Protein AF-A0A959I719-F1 (afdb_monomer_lite)

Secondary structure (DSSP, 8-state):
---TT--EEEEEGGGHHHHHHHHGGGGGG-SEEEEESS----SS--EEEEETTEEEEEES-TTS--TTSTT--TTS-EEEETTEEEEPPTTTTTT-SSGGGSSS--GGG-SEEEEEEEETTTTTSSSSTTEEEEEEESS-BS-GGGEEEEEEGGG-S----SEEPPS--B-TT-EEEEES-HHHHHHHHGGGGGG-SEEEE-TT----SSSEEEEEETTEEEEEES-TTS--TTSTT--TTSEEEEETTEEEE-

Radius of gyration: 19.83 Å; chains: 1; bounding box: 49×37×58 Å

Foldseek 3Di:
DDDPQAAEDEDEPVCVVQVCQAAPPLVVRHPYYHYDNPDDDQQFAKDFDDDVPDTPDIFDDNVDGRVPHPRGQHLWDWDAWPNDIAIAPHNQNPPPSYLVSGLFRDLSSVQKDWFKFWQACLPPPVDSFGGKTKMAGQAKDQFQQLKFKFWLPAQPATPFGLGGDHGHIDHTGAMEIETQHLVVVCVVCPPVSVRHPYYHHDVSRPDQQFIKMFMDRNRDTPDIQDHSRHRRVVPPRGQHSWMWGAGSSDIDTD

Structure (mmCIF, N/CA/C/O backbone):
data_AF-A0A959I719-F1
#
_entry.id   AF-A0A959I719-F1
#
loop_
_atom_site.group_PDB
_atom_site.id
_atom_site.type_symbol
_atom_site.label_atom_id
_atom_site.label_alt_id
_atom_site.label_comp_id
_atom_site.label_asym_id
_atom_site.label_entity_id
_atom_site.label_seq_id
_atom_site.pdbx_PDB_ins_code
_atom_site.Cartn_x
_atom_site.Cartn_y
_atom_site.Cartn_z
_atom_site.occupancy
_atom_site.B_iso_or_equiv
_atom_site.auth_seq_id
_atom_site.auth_comp_id
_atom_site.auth_asym_id
_atom_site.auth_atom_id
_atom_site.pdbx_PDB_model_num
ATOM 1 N N . SER A 1 1 ? 9.823 -19.856 -20.418 1.00 76.44 1 SER A N 1
ATOM 2 C CA . SER A 1 1 ? 8.369 -19.620 -20.511 1.00 76.44 1 SER A CA 1
ATOM 3 C C . SER A 1 1 ? 7.926 -19.144 -19.155 1.00 76.44 1 SER A C 1
ATOM 5 O O . SER A 1 1 ? 8.466 -19.662 -18.189 1.00 76.44 1 SER A O 1
ATOM 7 N N . VAL A 1 2 ? 7.008 -18.186 -19.114 1.00 83.12 2 VAL A N 1
ATOM 8 C CA . VAL A 1 2 ? 6.480 -17.606 -17.876 1.00 83.12 2 VAL A CA 1
ATOM 9 C C . VAL A 1 2 ? 5.028 -18.062 -17.729 1.00 83.12 2 VAL A C 1
ATOM 11 O O . VAL A 1 2 ? 4.315 -18.147 -18.739 1.00 83.12 2 VAL A O 1
ATOM 14 N N . SER A 1 3 ? 4.627 -18.441 -16.522 1.00 88.06 3 SER A N 1
ATOM 15 C CA . SER A 1 3 ? 3.263 -18.850 -16.175 1.00 88.06 3 SER A CA 1
ATOM 16 C C . SER A 1 3 ? 2.408 -17.630 -15.823 1.00 88.06 3 SER A C 1
ATOM 18 O O . SER A 1 3 ? 2.920 -16.563 -15.505 1.00 88.06 3 SER A O 1
ATOM 20 N N . THR A 1 4 ? 1.082 -17.763 -15.884 1.00 81.50 4 THR A N 1
ATOM 21 C CA . THR A 1 4 ? 0.192 -16.717 -15.357 1.00 81.50 4 THR A CA 1
ATOM 22 C C . THR A 1 4 ? 0.450 -16.530 -13.862 1.00 81.50 4 THR A C 1
ATOM 24 O O . THR A 1 4 ? 0.457 -17.524 -13.141 1.00 81.50 4 THR A O 1
ATOM 27 N N . GLY A 1 5 ? 0.629 -15.278 -13.435 1.00 78.19 5 GLY A N 1
ATOM 28 C CA . GLY A 1 5 ? 0.888 -14.913 -12.040 1.00 78.19 5 GLY A CA 1
ATOM 29 C C . GLY A 1 5 ? 2.365 -14.898 -11.641 1.00 78.19 5 GLY A C 1
ATOM 30 O O . GLY A 1 5 ? 2.647 -14.526 -10.519 1.00 78.19 5 GLY A O 1
ATOM 31 N N . GLU A 1 6 ? 3.293 -15.287 -12.524 1.00 85.44 6 GLU A N 1
ATOM 32 C CA . GLU A 1 6 ? 4.730 -15.110 -12.271 1.00 85.44 6 GLU A CA 1
ATOM 33 C C . GLU A 1 6 ? 5.169 -13.685 -12.629 1.00 85.44 6 GLU A C 1
ATOM 35 O O . GLU A 1 6 ? 4.765 -13.141 -13.667 1.00 85.44 6 GLU A O 1
ATOM 40 N N . ASP A 1 7 ? 6.059 -13.126 -11.815 1.00 86.00 7 ASP A N 1
ATOM 41 C CA . ASP A 1 7 ? 6.568 -11.774 -11.952 1.00 86.00 7 ASP A CA 1
ATOM 42 C C . ASP A 1 7 ? 7.907 -11.744 -12.694 1.00 86.00 7 ASP A C 1
ATOM 44 O O . ASP A 1 7 ? 8.788 -12.600 -12.556 1.00 86.00 7 ASP A O 1
ATOM 48 N N . ILE A 1 8 ? 8.054 -10.727 -13.543 1.00 85.75 8 ILE A N 1
ATOM 49 C CA . ILE A 1 8 ? 9.247 -10.518 -14.360 1.00 85.75 8 ILE A CA 1
ATOM 50 C C . ILE A 1 8 ? 9.814 -9.144 -14.032 1.00 85.75 8 ILE A C 1
ATOM 52 O O . ILE A 1 8 ? 9.183 -8.126 -14.321 1.00 85.75 8 ILE A O 1
ATOM 56 N N . LEU A 1 9 ? 11.043 -9.111 -13.528 1.00 86.06 9 LEU A N 1
ATOM 57 C CA . LEU A 1 9 ? 11.820 -7.884 -13.417 1.00 86.06 9 LEU A CA 1
ATOM 58 C C . LEU A 1 9 ? 12.777 -7.788 -14.609 1.00 86.06 9 LEU A C 1
ATOM 60 O O . LEU A 1 9 ? 13.698 -8.592 -14.762 1.00 86.06 9 LEU A O 1
ATOM 64 N N . LEU A 1 10 ? 12.550 -6.793 -15.467 1.00 83.06 10 LEU A N 1
ATOM 65 C CA . LEU A 1 10 ? 13.498 -6.387 -16.503 1.00 83.06 10 LEU A CA 1
ATOM 66 C C . LEU A 1 10 ? 14.443 -5.348 -15.906 1.00 83.06 10 LEU A C 1
ATOM 68 O O . LEU A 1 10 ? 14.001 -4.298 -15.446 1.00 83.06 10 LEU A O 1
ATOM 72 N N . LEU A 1 11 ? 15.740 -5.620 -15.957 1.00 81.38 11 LEU A N 1
ATOM 73 C CA . LEU A 1 11 ? 16.756 -4.732 -15.421 1.00 81.38 11 LEU A CA 1
ATOM 74 C C . LEU A 1 11 ? 17.898 -4.514 -16.403 1.00 81.38 11 LEU A C 1
ATOM 76 O O . LEU A 1 11 ? 18.184 -5.321 -17.291 1.00 81.38 11 LEU A O 1
ATOM 80 N N . ARG A 1 12 ? 18.580 -3.393 -16.207 1.00 78.62 12 ARG A N 1
ATOM 81 C CA . ARG A 1 12 ? 19.858 -3.143 -16.851 1.00 78.62 12 ARG A CA 1
ATOM 82 C C . ARG A 1 12 ? 20.929 -4.037 -16.239 1.00 78.62 12 ARG A C 1
ATOM 84 O O . ARG A 1 12 ? 21.080 -4.043 -15.021 1.00 78.62 12 ARG A O 1
ATOM 91 N N . ASP A 1 13 ? 21.697 -4.719 -17.090 1.00 73.75 13 ASP A N 1
ATOM 92 C CA . ASP A 1 13 ? 22.861 -5.556 -16.715 1.00 73.75 13 ASP A CA 1
ATOM 93 C C . ASP A 1 13 ? 23.726 -4.868 -15.644 1.00 73.75 13 ASP A C 1
ATOM 95 O O . ASP A 1 13 ? 23.994 -5.421 -14.576 1.00 73.75 13 ASP A O 1
ATOM 99 N N . VAL A 1 14 ? 24.078 -3.604 -15.895 1.00 71.31 14 VAL A N 1
ATOM 100 C CA . VAL A 1 14 ? 25.045 -2.873 -15.069 1.00 71.31 14 VAL A CA 1
ATOM 101 C C . VAL A 1 14 ? 24.509 -2.535 -13.680 1.00 71.31 14 VAL A C 1
ATOM 103 O O . VAL A 1 14 ? 25.289 -2.236 -12.777 1.00 71.31 14 VAL A O 1
ATOM 106 N N . ASP A 1 15 ? 23.191 -2.607 -13.507 1.00 79.38 15 ASP A N 1
ATOM 107 C CA . ASP A 1 15 ? 22.488 -2.210 -12.294 1.00 79.38 15 ASP A CA 1
ATOM 108 C C . ASP A 1 15 ? 22.025 -3.426 -11.471 1.00 79.38 15 ASP A C 1
ATOM 110 O O . ASP A 1 15 ? 21.554 -3.251 -10.349 1.00 79.38 15 ASP A O 1
ATOM 114 N N . ALA A 1 16 ? 22.228 -4.661 -11.954 1.00 79.50 16 ALA A N 1
ATOM 115 C CA . ALA A 1 16 ? 21.744 -5.887 -11.307 1.00 79.50 16 ALA A CA 1
ATOM 116 C C . ALA A 1 16 ? 22.197 -6.036 -9.849 1.00 79.50 16 ALA A C 1
ATOM 118 O O . ALA A 1 16 ? 21.392 -6.282 -8.950 1.00 79.50 16 ALA A O 1
ATOM 119 N N . ALA A 1 17 ? 23.488 -5.828 -9.585 1.00 84.50 17 ALA A N 1
ATOM 120 C CA . ALA A 1 17 ? 24.028 -5.902 -8.228 1.00 84.50 17 ALA A CA 1
ATOM 121 C C . ALA A 1 17 ? 23.516 -4.764 -7.322 1.00 84.50 17 ALA A C 1
ATOM 123 O O . ALA A 1 17 ? 23.333 -4.962 -6.118 1.00 84.50 17 ALA A O 1
ATOM 124 N N . GLY A 1 18 ? 23.284 -3.580 -7.899 1.00 87.44 18 GLY A N 1
ATOM 125 C CA . GLY A 1 18 ? 22.725 -2.432 -7.188 1.00 87.44 18 GLY A CA 1
ATOM 126 C C . GLY A 1 18 ? 21.271 -2.674 -6.795 1.00 87.44 18 GLY A C 1
ATOM 127 O O . GLY A 1 18 ? 20.923 -2.497 -5.632 1.00 87.44 18 GLY A O 1
ATOM 128 N N . LEU A 1 19 ? 20.456 -3.175 -7.726 1.00 87.31 19 LEU A N 1
ATOM 129 C CA . LEU A 1 19 ? 19.052 -3.509 -7.485 1.00 87.31 19 LEU A CA 1
ATOM 130 C C . LEU A 1 19 ? 18.893 -4.636 -6.466 1.00 87.31 19 LEU A C 1
ATOM 132 O O . LEU A 1 19 ? 18.065 -4.511 -5.573 1.00 87.31 19 LEU A O 1
ATOM 136 N N . ALA A 1 20 ? 19.720 -5.683 -6.528 1.00 90.12 20 ALA A N 1
ATOM 137 C CA . ALA A 1 20 ? 19.709 -6.735 -5.511 1.00 90.12 20 ALA A CA 1
ATOM 138 C C . ALA A 1 20 ? 20.015 -6.192 -4.104 1.00 90.12 20 ALA A C 1
ATOM 140 O O . ALA A 1 20 ? 19.434 -6.639 -3.121 1.00 90.12 20 ALA A O 1
ATOM 141 N N . THR A 1 21 ? 20.907 -5.199 -4.004 1.00 91.69 21 THR A N 1
ATOM 142 C CA . THR A 1 21 ? 21.200 -4.527 -2.728 1.00 91.69 21 THR A CA 1
ATOM 143 C C . THR A 1 21 ? 20.033 -3.647 -2.281 1.00 91.69 21 THR A C 1
ATOM 145 O O . THR A 1 21 ? 19.655 -3.691 -1.116 1.00 91.69 21 THR A O 1
ATOM 148 N N . TYR A 1 22 ? 19.456 -2.873 -3.202 1.00 91.56 22 TYR A N 1
ATOM 149 C CA . TYR A 1 22 ? 18.362 -1.948 -2.921 1.00 91.56 22 TYR A CA 1
ATOM 150 C C . TYR A 1 22 ? 17.084 -2.676 -2.480 1.00 91.56 22 TYR A C 1
ATOM 152 O O . TYR A 1 22 ? 16.502 -2.328 -1.457 1.00 91.56 22 TYR A O 1
ATOM 160 N N . PHE A 1 23 ? 16.675 -3.713 -3.217 1.00 92.38 23 PHE A N 1
ATOM 161 C CA . PHE A 1 23 ? 15.479 -4.506 -2.922 1.00 92.38 23 PHE A CA 1
ATOM 162 C C . PHE A 1 23 ? 15.665 -5.490 -1.758 1.00 92.38 23 PHE A C 1
ATOM 164 O O . PHE A 1 23 ? 14.671 -5.936 -1.183 1.00 92.38 23 PHE A O 1
ATOM 171 N N . GLY A 1 24 ? 16.906 -5.835 -1.398 1.00 93.12 24 GLY A N 1
ATOM 172 C CA . GLY A 1 24 ? 17.190 -6.774 -0.314 1.00 93.12 24 GLY A CA 1
ATOM 173 C C . GLY A 1 24 ? 16.498 -8.123 -0.527 1.00 93.12 24 GLY A C 1
ATOM 174 O O . GLY A 1 24 ? 16.543 -8.683 -1.623 1.00 93.12 24 GLY A O 1
ATOM 175 N N . ASP A 1 25 ? 15.828 -8.629 0.509 1.00 91.56 25 ASP A N 1
ATOM 176 C CA . ASP A 1 25 ? 15.150 -9.932 0.466 1.00 91.56 25 ASP A CA 1
ATOM 177 C C . ASP A 1 25 ? 14.013 -9.978 -0.569 1.00 91.56 25 ASP A C 1
ATOM 179 O O . ASP A 1 25 ? 13.815 -11.013 -1.204 1.00 91.56 25 ASP A O 1
ATOM 183 N N . CYS A 1 26 ? 13.346 -8.846 -0.839 1.00 92.38 26 CYS A N 1
ATOM 184 C CA . CYS A 1 26 ? 12.315 -8.767 -1.880 1.00 92.38 26 CYS A CA 1
ATOM 185 C C . CYS A 1 26 ? 12.863 -9.104 -3.276 1.00 92.38 26 CYS A C 1
ATOM 187 O O . CYS A 1 26 ? 12.128 -9.565 -4.142 1.00 92.38 26 CYS A O 1
ATOM 189 N N . TYR A 1 27 ? 14.164 -8.923 -3.524 1.00 91.75 27 TYR A N 1
ATOM 190 C CA . TYR A 1 27 ? 14.741 -9.234 -4.832 1.00 91.75 27 TYR A CA 1
ATOM 191 C C . TYR A 1 27 ? 14.563 -10.711 -5.223 1.00 91.75 27 TYR A C 1
ATOM 193 O O . TYR A 1 27 ? 14.480 -11.030 -6.407 1.00 91.75 27 TYR A O 1
ATOM 201 N N . ALA A 1 28 ? 14.491 -11.611 -4.235 1.00 91.38 28 ALA A N 1
ATOM 202 C CA . ALA A 1 28 ? 14.277 -13.038 -4.457 1.00 91.38 28 ALA A CA 1
ATOM 203 C C . ALA A 1 28 ? 12.812 -13.403 -4.760 1.00 91.38 28 ALA A C 1
ATOM 205 O O . ALA A 1 28 ? 12.553 -14.540 -5.151 1.00 91.38 28 ALA A O 1
ATOM 206 N N . GLU A 1 29 ? 11.883 -12.459 -4.591 1.00 91.31 29 GLU A N 1
ATOM 207 C CA . GLU A 1 29 ? 10.455 -12.655 -4.847 1.00 91.31 29 GLU A CA 1
ATOM 208 C C . GLU A 1 29 ? 10.099 -12.526 -6.332 1.00 91.31 29 GLU A C 1
ATOM 210 O O . GLU A 1 29 ? 9.046 -12.994 -6.736 1.00 91.31 29 GLU A O 1
ATOM 215 N N . PHE A 1 30 ? 10.956 -11.921 -7.161 1.00 90.25 30 PHE A N 1
ATOM 216 C CA . PHE A 1 30 ? 10.756 -11.921 -8.611 1.00 90.25 30 PHE A CA 1
ATOM 217 C C . PHE A 1 30 ? 11.131 -13.291 -9.193 1.00 90.25 30 PHE A C 1
ATOM 219 O O . PHE A 1 30 ? 12.298 -13.694 -9.141 1.00 90.25 30 PHE A O 1
ATOM 226 N N . GLU A 1 31 ? 10.183 -14.000 -9.810 1.00 90.69 31 GLU A N 1
ATOM 227 C CA . GLU A 1 31 ? 10.440 -15.338 -10.359 1.00 90.69 31 GLU A CA 1
ATOM 228 C C . GLU A 1 31 ? 11.372 -15.314 -11.572 1.00 90.69 31 GLU A C 1
ATOM 230 O O . GLU A 1 31 ? 12.121 -16.272 -11.806 1.00 90.69 31 GLU A O 1
ATOM 235 N N . HIS A 1 32 ? 11.342 -14.229 -12.353 1.00 89.69 32 HIS A N 1
ATOM 236 C CA . HIS A 1 32 ? 12.176 -14.076 -13.542 1.00 89.69 32 HIS A CA 1
ATOM 237 C C . HIS A 1 32 ? 12.932 -12.754 -13.542 1.00 89.69 32 HIS A C 1
ATOM 239 O O . HIS A 1 32 ? 12.348 -11.674 -13.557 1.00 89.69 32 HIS A O 1
ATOM 245 N N . LEU A 1 33 ? 14.256 -12.854 -13.643 1.00 88.31 33 LEU A N 1
ATOM 246 C CA . LEU A 1 33 ? 15.156 -11.724 -13.847 1.00 88.31 33 LEU A CA 1
ATOM 247 C C . LEU A 1 33 ? 15.609 -11.703 -15.309 1.00 88.31 33 LEU A C 1
ATOM 249 O O . LEU A 1 33 ? 16.230 -12.653 -15.795 1.00 88.31 33 LEU A O 1
ATOM 253 N N . ALA A 1 34 ? 15.292 -10.622 -16.016 1.00 87.50 34 ALA A N 1
ATOM 254 C CA . ALA A 1 34 ? 15.731 -10.389 -17.384 1.00 87.50 34 ALA A CA 1
ATOM 255 C C . ALA A 1 34 ? 16.738 -9.237 -17.405 1.00 87.50 34 ALA A C 1
ATOM 257 O O . ALA A 1 34 ? 16.367 -8.075 -17.287 1.00 87.50 34 ALA A O 1
ATOM 258 N N . GLU A 1 35 ? 18.019 -9.554 -17.570 1.00 87.62 35 GLU A N 1
ATOM 259 C CA . GLU A 1 35 ? 19.074 -8.551 -17.728 1.00 87.62 35 GLU A CA 1
ATOM 260 C C . GLU A 1 35 ? 19.233 -8.152 -19.200 1.00 87.62 35 GLU A C 1
ATOM 262 O O . GLU A 1 35 ? 19.243 -9.002 -20.096 1.00 87.62 35 GLU A O 1
ATOM 267 N N . SER A 1 36 ? 19.359 -6.851 -19.456 1.00 84.44 36 SER A N 1
ATOM 268 C CA . SER A 1 36 ? 19.536 -6.300 -20.799 1.00 84.44 36 SER A CA 1
ATOM 269 C C . SER A 1 36 ? 20.470 -5.094 -20.789 1.00 84.44 36 SER A C 1
ATOM 271 O O . SER A 1 36 ? 20.372 -4.223 -19.930 1.00 84.44 36 SER A O 1
ATOM 273 N N . ASP A 1 37 ? 21.353 -5.004 -21.778 1.00 82.44 37 ASP A N 1
ATOM 274 C CA . ASP A 1 37 ? 22.177 -3.820 -22.049 1.00 82.44 37 ASP A CA 1
ATOM 275 C C . ASP A 1 37 ? 21.460 -2.793 -22.948 1.00 82.44 37 ASP A C 1
ATOM 277 O O . ASP A 1 37 ? 21.921 -1.663 -23.104 1.00 82.44 37 ASP A O 1
ATOM 281 N N . GLY A 1 38 ? 20.323 -3.181 -23.536 1.00 82.12 38 GLY A N 1
ATOM 282 C CA . GLY A 1 38 ? 19.517 -2.344 -24.426 1.00 82.12 38 GLY A CA 1
ATOM 283 C C . GLY A 1 38 ? 18.474 -1.483 -23.713 1.00 82.12 38 GLY A C 1
ATOM 284 O O . GLY A 1 38 ? 17.855 -0.635 -24.350 1.00 82.12 38 GLY A O 1
ATOM 285 N N . VAL A 1 39 ? 18.265 -1.697 -22.414 1.00 78.50 39 VAL A N 1
ATOM 286 C CA . VAL A 1 39 ? 17.369 -0.882 -21.587 1.00 78.50 39 VAL A CA 1
ATOM 287 C C . VAL A 1 39 ? 18.123 0.383 -21.181 1.00 78.50 39 VAL A C 1
ATOM 289 O O . VAL A 1 39 ? 19.192 0.298 -20.588 1.00 78.50 39 VAL A O 1
ATOM 292 N N . ASN A 1 40 ? 17.611 1.568 -21.507 1.00 77.81 40 ASN A N 1
ATOM 293 C CA . ASN A 1 40 ? 18.304 2.833 -21.232 1.00 77.81 40 ASN A CA 1
ATOM 294 C C . ASN A 1 40 ? 17.389 3.944 -20.699 1.00 77.81 40 ASN A C 1
ATOM 296 O O . ASN A 1 40 ? 17.737 5.115 -20.835 1.00 77.81 40 ASN A O 1
ATOM 300 N N . PHE A 1 41 ? 16.275 3.570 -20.070 1.00 79.25 41 PHE A N 1
ATOM 301 C CA . PHE A 1 41 ? 15.300 4.508 -19.522 1.00 79.25 41 PHE A CA 1
ATOM 302 C C . PHE A 1 41 ? 15.874 5.326 -18.360 1.00 79.25 41 PHE A C 1
ATOM 304 O O . PHE A 1 41 ? 16.692 4.825 -17.581 1.00 79.25 41 PHE A O 1
ATOM 311 N N . ASN A 1 42 ? 15.443 6.580 -18.252 1.00 84.69 42 ASN A N 1
ATOM 312 C CA . ASN A 1 42 ? 15.939 7.544 -17.263 1.00 84.69 42 ASN A CA 1
ATOM 313 C C . ASN A 1 42 ? 14.870 8.028 -16.254 1.00 84.69 42 ASN A C 1
ATOM 315 O O . ASN A 1 42 ? 15.196 8.861 -15.411 1.00 84.69 42 ASN A O 1
ATOM 319 N N . GLY A 1 43 ? 13.630 7.530 -16.342 1.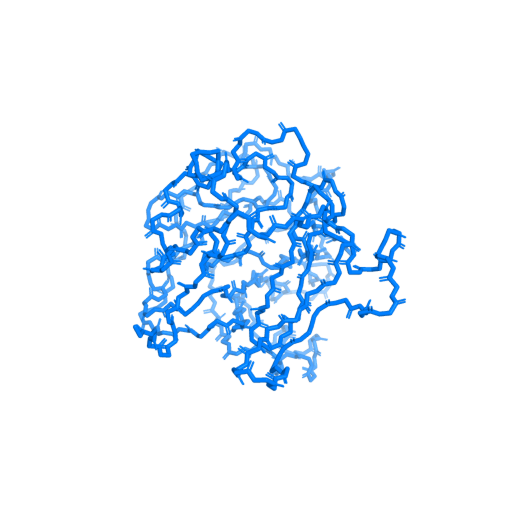00 88.81 43 GLY A N 1
ATOM 320 C CA . GLY A 1 43 ? 12.504 7.976 -15.509 1.00 88.81 43 GLY A CA 1
ATOM 321 C C . GLY A 1 43 ? 11.488 8.893 -16.198 1.00 88.81 43 GLY A C 1
ATOM 322 O O . GLY A 1 43 ? 10.369 9.026 -15.706 1.00 88.81 43 GLY A O 1
ATOM 323 N N . ASP A 1 44 ? 11.836 9.476 -17.348 1.00 91.06 44 ASP A N 1
ATOM 324 C CA . ASP A 1 44 ? 10.956 10.323 -18.165 1.00 91.06 44 ASP A CA 1
ATOM 325 C C . ASP A 1 44 ? 10.605 9.708 -19.532 1.00 91.06 44 ASP A C 1
ATOM 327 O O . ASP A 1 44 ? 9.891 10.314 -20.335 1.00 91.06 44 ASP A O 1
ATOM 331 N N . ASP A 1 45 ? 11.062 8.480 -19.780 1.00 90.75 45 ASP A N 1
ATOM 332 C CA . ASP A 1 45 ? 10.799 7.732 -21.003 1.00 90.75 45 ASP A CA 1
ATOM 333 C C . ASP A 1 45 ? 9.525 6.866 -20.878 1.00 90.75 45 ASP A C 1
ATOM 335 O O . ASP A 1 45 ? 9.363 6.152 -19.877 1.00 90.75 45 ASP A O 1
ATOM 339 N N . PRO A 1 46 ? 8.639 6.862 -21.893 1.00 91.44 46 PRO A N 1
ATOM 340 C CA . PRO A 1 46 ? 7.508 5.942 -21.959 1.00 91.44 46 PRO A CA 1
ATOM 341 C C . PRO A 1 46 ? 7.990 4.520 -22.281 1.00 91.44 46 PRO A C 1
ATOM 343 O O . PRO A 1 46 ? 9.071 4.328 -22.847 1.00 91.44 46 PRO A O 1
ATOM 346 N N . PHE A 1 47 ? 7.167 3.509 -21.991 1.00 87.75 47 PHE A N 1
ATOM 347 C CA . PHE A 1 47 ? 7.462 2.129 -22.383 1.00 87.75 47 PHE A CA 1
ATOM 348 C C . PHE A 1 47 ? 6.319 1.466 -23.134 1.00 87.75 47 PHE A C 1
ATOM 350 O O . PHE A 1 47 ? 5.143 1.769 -22.940 1.00 87.75 47 PHE A O 1
ATOM 357 N N . GLU A 1 48 ? 6.692 0.479 -23.942 1.00 91.25 48 GLU A N 1
ATOM 358 C CA . GLU A 1 48 ? 5.774 -0.420 -24.621 1.00 91.25 48 GLU A CA 1
ATOM 359 C C . GLU A 1 48 ? 6.232 -1.869 -24.447 1.00 91.25 48 GLU A C 1
ATOM 361 O O . GLU A 1 48 ? 7.391 -2.208 -24.699 1.00 91.25 48 GLU A O 1
ATOM 366 N N . LEU A 1 49 ? 5.307 -2.745 -24.054 1.00 89.38 49 LEU A N 1
ATOM 367 C CA . LEU A 1 49 ? 5.529 -4.187 -24.058 1.00 89.38 49 LEU A CA 1
ATOM 368 C C . LEU A 1 49 ? 5.000 -4.774 -25.363 1.00 89.38 49 LEU A C 1
ATOM 370 O O . LEU A 1 49 ? 3.865 -4.507 -25.762 1.00 89.38 49 LEU A O 1
ATOM 374 N N . TYR A 1 50 ? 5.797 -5.630 -25.997 1.00 92.06 50 TYR A N 1
ATOM 375 C CA . TYR A 1 50 ? 5.465 -6.238 -27.280 1.00 92.06 50 TYR A CA 1
ATOM 376 C C . TYR A 1 50 ? 5.273 -7.753 -27.170 1.00 92.06 50 TYR A C 1
ATOM 378 O O . TYR A 1 50 ? 6.083 -8.459 -26.571 1.00 92.06 50 TYR A O 1
ATOM 386 N N . ASN A 1 51 ? 4.254 -8.278 -27.854 1.00 92.31 51 ASN A N 1
ATOM 387 C CA . ASN A 1 51 ? 4.157 -9.691 -28.216 1.00 92.31 51 ASN A CA 1
ATOM 388 C C . ASN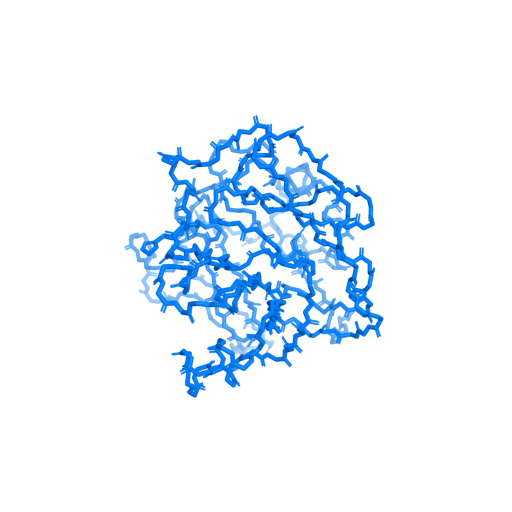 A 1 51 ? 4.474 -9.849 -29.710 1.00 92.31 51 ASN A C 1
ATOM 390 O O . ASN A 1 51 ? 3.628 -9.625 -30.584 1.00 92.31 51 ASN A O 1
ATOM 394 N N . GLY A 1 52 ? 5.730 -10.182 -30.014 1.00 93.94 52 GLY A N 1
ATOM 395 C CA . GLY A 1 52 ? 6.247 -10.145 -31.380 1.00 93.94 52 GLY A CA 1
ATOM 396 C C . GLY A 1 52 ? 6.287 -8.708 -31.901 1.00 93.94 52 GLY A C 1
ATOM 397 O O . GLY A 1 52 ? 7.090 -7.914 -31.432 1.00 93.94 52 GLY A O 1
ATOM 398 N N . ASN A 1 53 ? 5.407 -8.376 -32.851 1.00 95.19 53 ASN A N 1
ATOM 399 C CA . ASN A 1 53 ? 5.321 -7.036 -33.453 1.00 95.19 53 ASN A CA 1
ATOM 400 C C . ASN A 1 53 ? 4.069 -6.255 -33.015 1.00 95.19 53 ASN A C 1
ATOM 402 O O . ASN A 1 53 ? 3.711 -5.267 -33.652 1.00 95.19 53 ASN A O 1
ATOM 406 N N . ILE A 1 54 ? 3.347 -6.743 -32.005 1.00 96.69 54 ILE A N 1
ATOM 407 C CA . ILE A 1 54 ? 2.108 -6.135 -31.513 1.00 96.69 54 ILE A CA 1
ATOM 408 C C . ILE A 1 54 ? 2.387 -5.531 -30.141 1.00 96.69 54 ILE A C 1
ATOM 410 O O . ILE A 1 54 ? 2.824 -6.259 -29.252 1.00 96.69 54 ILE A O 1
ATOM 414 N N . VAL A 1 55 ? 2.099 -4.240 -29.973 1.00 95.88 55 VAL A N 1
ATOM 415 C CA . VAL A 1 55 ? 2.076 -3.581 -28.659 1.00 95.88 55 VAL A CA 1
ATOM 416 C C . VAL A 1 55 ? 0.909 -4.149 -27.855 1.00 95.88 55 VAL A C 1
ATOM 418 O O . VAL A 1 55 ? -0.225 -4.178 -28.338 1.00 95.88 55 VAL A O 1
ATOM 421 N N . ILE A 1 56 ? 1.196 -4.637 -26.652 1.00 94.19 56 ILE A N 1
ATOM 422 C CA . ILE A 1 56 ? 0.212 -5.216 -25.728 1.00 94.19 56 ILE A CA 1
ATOM 423 C C . ILE A 1 56 ? 0.070 -4.419 -24.429 1.00 94.19 56 ILE A C 1
ATOM 425 O O . ILE A 1 56 ? -0.914 -4.608 -23.724 1.00 94.19 56 ILE A O 1
ATOM 429 N N . GLU A 1 57 ? 1.014 -3.528 -24.132 1.00 92.69 57 GLU A N 1
ATOM 430 C CA . GLU A 1 57 ? 0.965 -2.613 -22.993 1.00 92.69 57 GLU A CA 1
ATOM 431 C C . GLU A 1 57 ? 1.713 -1.332 -23.340 1.00 92.69 57 GLU A C 1
ATOM 433 O O . GLU A 1 57 ? 2.729 -1.396 -24.034 1.00 92.69 57 GLU A O 1
ATOM 438 N N . THR A 1 58 ? 1.247 -0.208 -22.801 1.00 93.25 58 THR A N 1
ATOM 439 C CA . THR A 1 58 ? 1.933 1.081 -22.888 1.00 93.25 58 THR A CA 1
ATOM 440 C C . THR A 1 58 ? 1.812 1.804 -21.554 1.00 93.25 58 THR A C 1
ATOM 442 O O . THR A 1 58 ? 0.754 1.782 -20.923 1.00 93.25 58 THR A O 1
ATOM 445 N N . TYR A 1 59 ? 2.870 2.497 -21.161 1.00 92.56 59 TYR A N 1
ATOM 446 C CA . TYR A 1 59 ? 2.843 3.467 -20.074 1.00 92.56 59 TYR A CA 1
ATOM 447 C C . TYR A 1 59 ? 3.543 4.739 -20.497 1.00 92.56 59 TYR A C 1
ATOM 449 O O . TYR A 1 59 ? 4.563 4.708 -21.190 1.00 92.56 59 TYR A O 1
ATOM 457 N N . GLY A 1 60 ? 2.969 5.852 -20.061 1.00 92.44 60 GLY A N 1
ATOM 458 C CA . GLY A 1 60 ? 3.281 7.156 -20.611 1.00 92.44 60 GLY A CA 1
ATOM 459 C C . GLY A 1 60 ? 2.736 7.328 -22.027 1.00 92.44 60 GLY A C 1
ATOM 460 O O . GLY A 1 60 ? 1.904 6.555 -22.510 1.00 92.44 60 GLY A O 1
ATOM 461 N N . ASP A 1 61 ? 3.199 8.387 -22.678 1.00 92.88 61 ASP A N 1
ATOM 462 C CA . ASP A 1 61 ? 2.838 8.733 -24.049 1.00 92.88 61 ASP A CA 1
ATOM 463 C C . ASP A 1 61 ? 4.091 8.646 -24.925 1.00 92.88 61 ASP A C 1
ATOM 465 O O . ASP A 1 61 ? 5.046 9.391 -24.730 1.00 92.88 61 ASP A O 1
ATOM 469 N N . VAL A 1 62 ? 4.075 7.727 -25.893 1.00 92.06 62 VAL A N 1
ATOM 470 C CA . VAL A 1 62 ? 5.218 7.397 -26.763 1.00 92.06 62 VAL A CA 1
ATOM 471 C C . VAL A 1 62 ? 5.670 8.546 -27.666 1.00 92.06 62 VAL A C 1
ATOM 473 O O . VAL A 1 62 ? 6.762 8.493 -28.229 1.00 92.06 62 VAL A O 1
ATOM 476 N N . GLU A 1 63 ? 4.854 9.592 -27.803 1.00 92.25 63 GLU A N 1
ATOM 477 C CA . GLU A 1 63 ? 5.138 10.737 -28.669 1.00 92.25 63 GLU A CA 1
ATOM 478 C C . GLU A 1 63 ? 5.767 11.928 -27.920 1.00 92.25 63 GLU A C 1
ATOM 480 O O . GLU A 1 63 ? 6.124 12.932 -28.550 1.00 92.25 63 GLU A O 1
ATOM 485 N N . VAL A 1 64 ? 5.906 11.859 -26.588 1.00 90.44 64 VAL A N 1
ATOM 486 C CA . VAL A 1 64 ? 6.437 12.959 -25.765 1.00 90.44 64 VAL A CA 1
ATOM 487 C C . VAL A 1 64 ? 7.385 12.466 -24.668 1.00 90.44 64 VAL A C 1
ATOM 489 O O . VAL A 1 64 ? 7.266 11.357 -24.165 1.00 90.44 64 VAL A O 1
ATOM 492 N N . SER A 1 65 ? 8.328 13.322 -24.268 1.00 87.62 65 SER A N 1
ATOM 493 C CA . SER A 1 65 ? 9.110 13.104 -23.043 1.00 87.62 65 SER A CA 1
ATOM 494 C C . SER A 1 65 ? 8.252 13.439 -21.821 1.00 87.62 65 SER A C 1
ATOM 496 O O . SER A 1 65 ? 7.494 14.415 -21.837 1.00 87.62 65 SER A O 1
ATOM 498 N N . GLY A 1 66 ? 8.373 12.611 -20.787 1.00 89.19 66 GLY A N 1
ATOM 499 C CA . GLY A 1 66 ? 7.549 12.615 -19.584 1.00 89.19 66 GLY A CA 1
ATOM 500 C C . GLY A 1 66 ? 7.913 13.647 -18.540 1.00 89.19 66 GLY A C 1
ATOM 501 O O . GLY A 1 66 ? 7.157 13.796 -17.590 1.00 89.19 66 GLY A O 1
ATOM 502 N N . GLY A 1 67 ? 9.022 14.373 -18.694 1.00 93.31 67 GLY A N 1
ATOM 503 C CA . GLY A 1 67 ? 9.496 15.304 -17.673 1.00 93.31 67 GLY A CA 1
ATOM 504 C C . GLY A 1 67 ? 8.427 16.333 -17.280 1.00 93.31 67 GLY A C 1
ATOM 505 O O . GLY A 1 67 ? 7.966 17.126 -18.107 1.00 93.31 67 GLY A O 1
ATOM 506 N N . GLY A 1 68 ? 8.036 16.329 -16.007 1.00 90.75 68 GLY A N 1
ATOM 507 C CA . GLY A 1 68 ? 6.979 17.157 -15.429 1.00 90.75 68 GLY A CA 1
ATOM 508 C C . GLY A 1 68 ? 5.546 16.700 -15.728 1.00 90.75 68 GLY A C 1
ATOM 509 O O . GLY A 1 68 ? 4.604 17.422 -15.388 1.00 90.75 68 GLY A O 1
ATOM 510 N N . LEU A 1 69 ? 5.360 15.548 -16.374 1.00 92.81 69 LEU A N 1
ATOM 511 C CA . LEU A 1 69 ? 4.058 14.916 -16.576 1.00 92.81 69 LEU A CA 1
ATOM 512 C C . LEU A 1 69 ? 3.745 13.954 -15.430 1.00 92.81 69 LEU A C 1
ATOM 514 O O . LEU A 1 69 ? 4.613 13.508 -14.692 1.00 92.81 69 LEU A O 1
ATOM 518 N N . GLU A 1 70 ? 2.465 13.626 -15.288 1.00 88.44 70 GLU A N 1
ATOM 519 C CA . GLU A 1 70 ? 1.966 12.786 -14.196 1.00 88.44 70 GLU A CA 1
ATOM 520 C C . GLU A 1 70 ? 2.564 11.371 -14.181 1.00 88.44 70 GLU A C 1
ATOM 522 O O . GLU A 1 70 ? 2.670 10.770 -13.121 1.00 88.44 70 GLU A O 1
ATOM 527 N N . TRP A 1 71 ? 2.978 10.857 -15.339 1.00 89.69 71 TRP A N 1
ATOM 528 C CA . TRP A 1 71 ? 3.571 9.529 -15.477 1.00 89.69 71 TRP A CA 1
ATOM 529 C C . TRP A 1 71 ? 5.102 9.523 -15.334 1.00 89.69 71 TRP A C 1
ATOM 531 O O . TRP A 1 71 ? 5.726 8.497 -15.579 1.00 89.69 71 TRP A O 1
ATOM 541 N N . GLU A 1 72 ? 5.730 10.644 -14.967 1.00 93.12 72 GLU A N 1
ATOM 542 C CA . GLU A 1 72 ? 7.164 10.671 -14.670 1.00 93.12 72 GLU A CA 1
ATOM 543 C C . GLU A 1 72 ? 7.482 9.821 -13.429 1.00 93.12 72 GLU A C 1
ATOM 545 O O . GLU A 1 72 ? 6.859 9.977 -12.379 1.00 93.12 72 GLU A O 1
ATOM 550 N N . TYR A 1 73 ? 8.495 8.959 -13.535 1.00 91.69 73 TYR A N 1
ATOM 551 C CA . TYR A 1 73 ? 8.959 8.064 -12.468 1.00 91.69 73 TYR A CA 1
ATOM 552 C C . TYR A 1 73 ? 10.458 8.233 -12.168 1.00 91.69 73 TYR A C 1
ATOM 554 O O . TYR A 1 73 ? 11.094 7.346 -11.595 1.00 91.69 73 TYR A O 1
ATOM 562 N N . THR A 1 74 ? 11.044 9.376 -12.535 1.00 93.19 74 THR A N 1
ATOM 563 C CA . THR A 1 74 ? 12.421 9.747 -12.179 1.00 93.19 74 THR A CA 1
ATOM 564 C C . THR A 1 74 ? 12.630 9.656 -10.668 1.00 93.19 74 THR A C 1
ATOM 566 O O . THR A 1 74 ? 11.845 10.200 -9.891 1.00 93.19 74 THR A O 1
ATOM 569 N N . GLY A 1 75 ? 13.669 8.925 -10.246 1.00 90.94 75 GLY A N 1
ATOM 570 C CA . GLY A 1 75 ? 13.969 8.713 -8.823 1.00 90.94 75 GLY A CA 1
ATOM 571 C C . GLY A 1 75 ? 12.845 8.007 -8.052 1.00 90.94 75 GLY A C 1
ATOM 572 O O . GLY A 1 75 ? 12.680 8.244 -6.857 1.00 90.94 75 GLY A O 1
ATOM 573 N N . SER A 1 76 ? 12.035 7.202 -8.747 1.00 92.12 76 SER A N 1
ATOM 574 C CA . SER A 1 76 ? 10.789 6.618 -8.252 1.00 92.12 76 SER A CA 1
ATOM 575 C C . SER A 1 76 ? 10.452 5.316 -9.000 1.00 92.12 76 SER A C 1
ATOM 577 O O . SER A 1 76 ? 11.337 4.648 -9.537 1.00 92.12 76 SER A O 1
ATOM 579 N N . TRP A 1 77 ? 9.174 4.936 -9.032 1.00 91.38 77 TRP A N 1
ATOM 580 C CA . TRP A 1 77 ? 8.673 3.740 -9.701 1.00 91.38 77 TRP A CA 1
ATOM 581 C C . TRP A 1 77 ? 7.321 3.964 -10.380 1.00 91.38 77 TRP A C 1
ATOM 583 O O . TRP A 1 77 ? 6.525 4.810 -9.972 1.00 91.38 77 TRP A O 1
ATOM 593 N N . ALA A 1 78 ? 7.049 3.122 -11.376 1.00 90.75 78 ALA A N 1
ATOM 594 C CA . ALA A 1 78 ? 5.731 2.877 -11.943 1.00 90.75 78 ALA A CA 1
ATOM 595 C C . ALA A 1 78 ? 5.386 1.392 -11.763 1.00 90.75 78 ALA A C 1
ATOM 597 O O . ALA A 1 78 ? 6.239 0.521 -11.946 1.00 90.75 78 ALA A O 1
ATOM 598 N N . TYR A 1 79 ? 4.147 1.089 -11.387 1.00 89.44 79 TYR A N 1
ATOM 599 C CA . TYR A 1 79 ? 3.696 -0.266 -11.083 1.00 89.44 79 TYR A CA 1
ATOM 600 C C . TYR A 1 79 ? 2.261 -0.478 -11.562 1.00 89.44 79 TYR A C 1
ATOM 602 O O . TYR A 1 79 ? 1.416 0.392 -11.371 1.00 89.44 79 TYR A O 1
ATOM 610 N N . LYS A 1 80 ? 1.970 -1.622 -12.190 1.00 89.25 80 LYS A N 1
ATOM 611 C CA . LYS A 1 80 ? 0.613 -1.950 -12.640 1.00 89.25 80 LYS A CA 1
ATOM 612 C C . LYS A 1 80 ? -0.028 -2.939 -11.685 1.00 89.25 80 LYS A C 1
ATOM 614 O O . LYS A 1 80 ? 0.330 -4.112 -11.691 1.00 89.25 80 LYS A O 1
ATOM 619 N N . LEU A 1 81 ? -1.023 -2.476 -10.939 1.00 89.81 81 LEU A N 1
ATOM 620 C CA . LEU A 1 81 ? -1.807 -3.295 -10.023 1.00 89.81 81 LEU A CA 1
ATOM 621 C C . LEU A 1 81 ? -3.213 -3.493 -10.585 1.00 89.81 81 LEU A C 1
ATOM 623 O O . LEU A 1 81 ? -3.875 -2.527 -10.956 1.00 89.81 81 LEU A O 1
ATOM 627 N N . ALA A 1 82 ? -3.666 -4.745 -10.690 1.00 87.25 82 ALA A N 1
ATOM 628 C CA . ALA A 1 82 ? -5.017 -5.090 -11.152 1.00 87.25 82 ALA A CA 1
ATOM 629 C C . ALA A 1 82 ? -5.454 -4.375 -12.456 1.00 87.25 82 ALA A C 1
ATOM 631 O O . ALA A 1 82 ? -6.618 -4.029 -12.655 1.00 87.25 82 ALA A O 1
ATOM 632 N N . GLY A 1 83 ? -4.511 -4.142 -13.375 1.00 87.62 83 GLY A N 1
ATOM 633 C CA . GLY A 1 83 ? -4.787 -3.479 -14.651 1.00 87.62 83 GLY A CA 1
ATOM 634 C C . GLY A 1 83 ? -4.670 -1.948 -14.641 1.00 87.62 83 GLY A C 1
ATOM 635 O O . GLY A 1 83 ? -4.796 -1.340 -15.706 1.00 87.62 83 GLY A O 1
ATOM 636 N N . VAL A 1 84 ? -4.386 -1.330 -13.495 1.00 89.25 84 VAL A N 1
ATOM 637 C CA . VAL A 1 84 ? -4.267 0.124 -13.316 1.00 89.25 84 VAL A CA 1
ATOM 638 C C . VAL A 1 84 ? -2.819 0.496 -13.009 1.00 89.25 84 VAL A C 1
ATOM 640 O O . VAL A 1 84 ? -2.162 -0.159 -12.207 1.00 89.25 84 VAL A O 1
ATOM 643 N N . TRP A 1 85 ? -2.310 1.534 -13.673 1.00 91.19 85 TRP A N 1
ATOM 644 C CA . TRP A 1 85 ? -0.979 2.069 -13.396 1.00 91.19 85 TRP A CA 1
ATOM 645 C C . TRP A 1 85 ? -1.003 2.976 -12.169 1.00 91.19 85 TRP A C 1
ATOM 647 O O . TRP A 1 85 ? -1.808 3.901 -12.080 1.00 91.19 85 TRP A O 1
ATOM 657 N N . GLU A 1 86 ? -0.070 2.723 -11.267 1.00 90.81 86 GLU A N 1
ATOM 658 C CA . GLU A 1 86 ? 0.262 3.530 -10.105 1.00 90.81 86 GLU A CA 1
ATOM 659 C C . GLU A 1 86 ? 1.716 3.979 -10.215 1.00 90.81 86 GLU A C 1
ATOM 661 O O . GLU A 1 86 ? 2.533 3.352 -10.893 1.00 90.81 86 GLU A O 1
ATOM 666 N N . TYR A 1 87 ? 2.042 5.078 -9.552 1.00 90.62 87 TYR A N 1
ATOM 667 C CA . TYR A 1 87 ? 3.372 5.664 -9.590 1.00 90.62 87 TYR A CA 1
ATOM 668 C C . TYR A 1 87 ? 3.696 6.300 -8.246 1.00 90.62 87 TYR A C 1
ATOM 670 O O . TYR A 1 87 ? 2.822 6.838 -7.554 1.00 90.62 87 TYR A O 1
ATOM 678 N N . GLY A 1 88 ? 4.970 6.219 -7.878 1.00 90.25 88 GLY A N 1
ATOM 679 C CA . GLY A 1 88 ? 5.511 7.016 -6.794 1.00 90.25 88 GLY A CA 1
ATOM 680 C C . GLY A 1 88 ? 5.654 8.473 -7.232 1.00 90.25 88 GLY A C 1
ATOM 681 O O . GLY A 1 88 ? 5.630 8.807 -8.417 1.00 90.25 88 GLY A O 1
ATOM 682 N N . LYS A 1 89 ? 5.818 9.378 -6.268 1.00 90.00 89 LYS A N 1
ATOM 683 C CA . LYS A 1 89 ? 6.174 10.766 -6.593 1.00 90.00 89 LYS A CA 1
ATOM 684 C C . LYS A 1 89 ? 7.584 10.819 -7.180 1.00 90.00 89 LYS A C 1
ATOM 686 O O . LYS A 1 89 ? 8.425 10.007 -6.815 1.00 90.00 89 LYS A O 1
ATOM 691 N N . VAL A 1 90 ? 7.860 11.796 -8.037 1.00 92.88 90 VAL A N 1
ATOM 692 C CA . VAL A 1 90 ? 9.230 12.058 -8.505 1.00 92.88 90 VAL A CA 1
ATOM 693 C C . VAL A 1 90 ? 10.168 12.210 -7.304 1.00 92.88 90 VAL A C 1
ATOM 695 O O . VAL A 1 90 ? 9.810 12.858 -6.316 1.00 92.88 90 VAL A O 1
ATOM 698 N N . ASP A 1 91 ? 11.336 11.578 -7.398 1.00 93.38 91 ASP A N 1
ATOM 699 C CA . ASP A 1 91 ? 12.412 11.581 -6.404 1.00 93.38 91 ASP A CA 1
ATOM 700 C C . ASP A 1 91 ? 12.064 10.986 -5.026 1.00 93.38 91 ASP A C 1
ATOM 702 O O . ASP A 1 91 ? 12.844 11.126 -4.091 1.00 93.38 91 ASP A O 1
ATOM 706 N N . CYS A 1 92 ? 10.943 10.281 -4.846 1.00 91.50 92 CYS A N 1
ATOM 707 C CA . CYS A 1 92 ? 10.601 9.722 -3.527 1.00 91.50 92 CYS A CA 1
ATOM 708 C C . CYS A 1 92 ? 11.519 8.575 -3.059 1.00 91.50 92 CYS A C 1
ATOM 710 O O . CYS A 1 92 ? 11.497 8.210 -1.885 1.00 91.50 92 CYS A O 1
ATOM 712 N N . ALA A 1 93 ? 12.328 8.004 -3.952 1.00 92.31 93 ALA A N 1
ATOM 713 C CA . ALA A 1 93 ? 13.382 7.053 -3.610 1.00 92.31 93 ALA A CA 1
ATOM 714 C C . ALA A 1 93 ? 14.787 7.674 -3.714 1.00 92.31 93 ALA A C 1
ATOM 716 O O . ALA A 1 93 ? 15.783 6.954 -3.614 1.00 92.31 93 ALA A O 1
ATOM 717 N N . ILE A 1 94 ? 14.893 8.992 -3.937 1.00 90.62 94 ILE A N 1
ATOM 718 C CA . ILE A 1 94 ? 16.192 9.660 -4.007 1.00 90.62 94 ILE A CA 1
ATOM 719 C C . ILE A 1 94 ? 16.911 9.528 -2.662 1.00 90.62 94 ILE A C 1
ATOM 721 O O . ILE A 1 94 ? 16.295 9.588 -1.603 1.00 90.62 94 ILE A O 1
ATOM 725 N N . ASP A 1 95 ? 18.223 9.311 -2.711 1.00 89.44 95 ASP A N 1
ATOM 726 C CA . ASP A 1 95 ? 19.098 9.126 -1.546 1.00 89.44 95 ASP A CA 1
ATOM 727 C C . ASP A 1 95 ? 18.821 7.887 -0.665 1.00 89.44 95 ASP A C 1
ATOM 729 O O . ASP A 1 95 ? 19.620 7.604 0.231 1.00 89.44 95 ASP A O 1
ATOM 733 N N . ALA A 1 96 ? 17.772 7.102 -0.938 1.00 92.50 96 ALA A N 1
ATOM 734 C CA . ALA A 1 96 ? 17.516 5.840 -0.252 1.00 92.50 96 ALA A CA 1
ATOM 735 C C . ALA A 1 96 ? 18.538 4.776 -0.687 1.00 92.50 96 ALA A C 1
ATOM 737 O O . ALA A 1 96 ? 18.671 4.465 -1.874 1.00 92.50 96 ALA A O 1
ATOM 738 N N . ALA A 1 97 ? 19.270 4.195 0.269 1.00 92.00 97 ALA A N 1
ATOM 739 C CA . ALA A 1 97 ? 20.215 3.117 -0.026 1.00 92.00 97 ALA A CA 1
ATOM 740 C C . ALA A 1 97 ? 19.514 1.753 -0.108 1.00 92.00 97 ALA A C 1
ATOM 742 O O . ALA A 1 97 ? 20.013 0.838 -0.768 1.00 92.00 97 ALA A O 1
ATOM 743 N N . THR A 1 98 ? 18.363 1.629 0.553 1.00 93.12 98 THR A N 1
ATOM 744 C CA . THR A 1 98 ? 17.510 0.437 0.559 1.00 93.12 98 THR A CA 1
ATOM 745 C C . THR A 1 98 ? 16.058 0.811 0.299 1.00 93.12 98 THR A C 1
ATOM 747 O O . THR A 1 98 ? 15.652 1.958 0.490 1.00 93.12 98 THR A O 1
ATOM 750 N N . LEU A 1 99 ? 15.254 -0.169 -0.104 1.00 91.56 99 LEU A N 1
ATOM 751 C CA . LEU A 1 99 ? 13.833 0.018 -0.354 1.00 91.56 99 LEU A CA 1
ATOM 752 C C . LEU A 1 99 ? 13.079 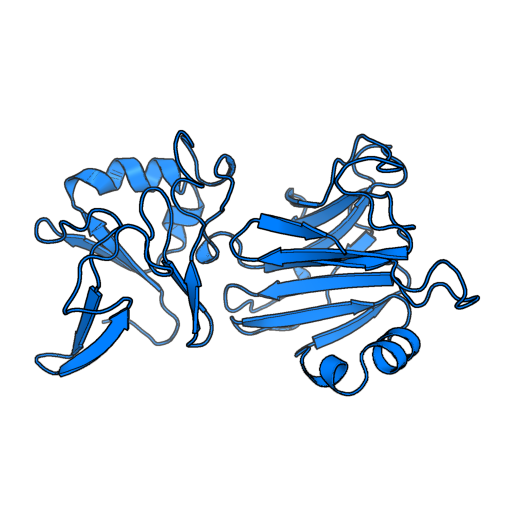0.548 0.874 1.00 91.56 99 LEU A C 1
ATOM 754 O O . LEU A 1 99 ? 12.203 1.393 0.733 1.00 91.56 99 LEU A O 1
ATOM 758 N N . GLN A 1 100 ? 13.420 0.067 2.072 1.00 87.88 100 GLN A N 1
ATOM 759 C CA . GLN A 1 100 ? 12.744 0.437 3.321 1.00 87.88 100 GLN A CA 1
ATOM 760 C C . GLN A 1 100 ? 13.043 1.877 3.762 1.00 87.88 100 GLN A C 1
ATOM 762 O O . GLN A 1 100 ? 12.302 2.433 4.566 1.00 87.88 100 GLN A O 1
ATOM 767 N N . GLU A 1 101 ? 14.116 2.482 3.249 1.00 90.75 101 GLU A N 1
ATOM 768 C CA . GLU A 1 101 ? 14.459 3.886 3.501 1.00 90.75 101 GLU A CA 1
ATOM 769 C C . GLU A 1 101 ? 13.750 4.851 2.543 1.00 90.75 101 GLU A C 1
ATOM 771 O O . GLU A 1 101 ? 13.762 6.056 2.786 1.00 90.75 101 GLU A O 1
ATOM 776 N N . ALA A 1 102 ? 13.162 4.351 1.451 1.00 91.38 102 ALA A N 1
ATOM 777 C CA . ALA A 1 102 ? 12.471 5.190 0.482 1.00 91.38 102 ALA A CA 1
ATOM 778 C C . ALA A 1 102 ? 11.121 5.675 1.029 1.00 91.38 102 ALA A C 1
ATOM 780 O O . ALA A 1 102 ? 10.352 4.900 1.599 1.00 91.38 102 ALA A O 1
ATOM 781 N N . ASP A 1 103 ? 10.767 6.928 0.733 1.00 89.00 103 ASP A N 1
ATOM 782 C CA . ASP A 1 103 ? 9.446 7.487 1.062 1.00 89.00 103 ASP A CA 1
ATOM 783 C C . ASP A 1 103 ? 8.314 6.796 0.273 1.00 89.00 103 ASP A C 1
ATOM 785 O O . ASP A 1 103 ? 7.130 6.946 0.578 1.00 89.00 103 ASP A O 1
ATOM 789 N N . CYS A 1 104 ? 8.673 6.041 -0.767 1.00 89.19 104 CYS A N 1
ATOM 790 C CA . CYS A 1 104 ? 7.769 5.290 -1.621 1.00 89.19 104 CYS A CA 1
ATOM 791 C C . CYS A 1 104 ? 8.279 3.865 -1.836 1.00 89.19 104 CYS A C 1
ATOM 793 O O . CYS A 1 104 ? 8.833 3.517 -2.879 1.00 89.19 104 CYS A O 1
ATOM 795 N N . VAL A 1 105 ? 8.047 3.007 -0.852 1.00 91.62 105 VAL A N 1
ATOM 796 C CA . VAL A 1 105 ? 8.299 1.571 -0.995 1.00 91.62 105 VAL A CA 1
ATOM 797 C C . VAL A 1 105 ? 7.590 1.033 -2.248 1.00 91.62 105 VAL A C 1
ATOM 799 O O . VAL A 1 105 ? 6.424 1.342 -2.500 1.00 91.62 105 VAL A O 1
ATOM 802 N N . TYR A 1 106 ? 8.314 0.254 -3.052 1.00 91.81 106 TYR A N 1
ATOM 803 C CA . TYR A 1 106 ? 7.792 -0.367 -4.269 1.00 91.81 106 TYR A CA 1
ATOM 804 C C . TYR A 1 106 ? 6.686 -1.375 -3.909 1.00 91.81 106 TYR A C 1
ATOM 806 O O . TYR A 1 106 ? 6.986 -2.327 -3.182 1.00 91.81 106 TYR A O 1
ATOM 814 N N . PRO A 1 107 ? 5.441 -1.223 -4.410 1.00 92.25 107 PRO A N 1
ATOM 815 C CA . PRO A 1 107 ? 4.288 -1.978 -3.905 1.00 92.25 107 PRO A CA 1
ATOM 816 C C . PRO A 1 107 ? 4.428 -3.499 -3.982 1.00 92.25 107 PRO A C 1
ATOM 818 O O . PRO A 1 107 ? 3.928 -4.211 -3.119 1.00 92.25 107 PRO A O 1
ATOM 821 N N . PHE A 1 108 ? 5.140 -4.013 -4.987 1.00 91.81 108 PHE A N 1
ATOM 822 C CA . PHE A 1 108 ? 5.398 -5.448 -5.122 1.00 91.81 108 PHE A CA 1
ATOM 823 C C . PHE A 1 108 ? 6.069 -6.054 -3.877 1.00 91.81 108 PHE A C 1
ATOM 825 O O . PHE A 1 108 ? 5.774 -7.180 -3.489 1.00 91.81 108 PHE A O 1
ATOM 832 N N . CYS A 1 109 ? 6.941 -5.287 -3.223 1.00 92.50 109 CYS A N 1
ATOM 833 C CA . CYS A 1 109 ? 7.687 -5.725 -2.047 1.00 92.50 109 CYS A CA 1
ATOM 834 C C . CYS A 1 109 ? 6.917 -5.589 -0.732 1.00 92.50 109 CYS A C 1
ATOM 836 O O . CYS A 1 109 ? 7.456 -5.909 0.326 1.00 92.50 109 CYS A O 1
ATOM 838 N N . THR A 1 110 ? 5.676 -5.111 -0.782 1.00 93.00 110 THR A N 1
ATOM 839 C CA . THR A 1 110 ? 4.763 -5.028 0.358 1.00 93.00 110 THR A CA 1
ATOM 840 C C . THR A 1 110 ? 3.479 -5.767 -0.006 1.00 93.00 110 THR A C 1
ATOM 842 O O . THR A 1 110 ? 2.507 -5.135 -0.418 1.00 93.00 110 THR A O 1
ATOM 845 N N . PRO A 1 111 ? 3.444 -7.114 0.100 1.00 94.94 111 PRO A N 1
ATOM 846 C CA . PRO A 1 111 ? 2.320 -7.908 -0.404 1.00 94.94 111 PRO A CA 1
ATOM 847 C C . PRO A 1 111 ? 0.969 -7.464 0.166 1.00 94.94 111 PRO A C 1
ATOM 849 O O . PRO A 1 111 ? -0.026 -7.441 -0.557 1.00 94.94 111 PRO A O 1
ATOM 852 N N . LEU A 1 112 ? 0.958 -7.039 1.430 1.00 97.69 112 LEU A N 1
ATOM 853 C CA . LEU A 1 112 ? -0.146 -6.351 2.083 1.00 97.69 112 LEU A CA 1
ATOM 854 C C . LEU A 1 112 ? 0.364 -5.018 2.640 1.00 97.69 112 LEU A C 1
ATOM 856 O O . LEU A 1 112 ? 1.463 -4.964 3.189 1.00 97.69 112 LEU A O 1
ATOM 860 N N . GLN A 1 113 ? -0.439 -3.961 2.522 1.00 96.94 113 GLN A N 1
ATOM 861 C CA . GLN A 1 113 ? -0.104 -2.640 3.059 1.00 96.94 113 GLN A CA 1
ATOM 862 C C . GLN A 1 113 ? -1.299 -1.975 3.743 1.00 96.94 113 GLN A C 1
ATOM 864 O O . GLN A 1 113 ? -2.458 -2.248 3.406 1.00 96.94 113 GLN A O 1
ATOM 869 N N . LEU A 1 114 ? -1.018 -1.032 4.642 1.00 98.06 114 LEU A N 1
ATOM 870 C CA . LEU A 1 114 ? -2.006 -0.075 5.128 1.00 98.06 114 LEU A CA 1
ATOM 871 C C . LEU A 1 114 ? -2.372 0.899 4.001 1.00 98.06 114 LEU A C 1
ATOM 873 O O . LEU A 1 114 ? -1.519 1.469 3.321 1.00 98.06 114 LEU A O 1
ATOM 877 N N . GLN A 1 115 ? -3.671 1.110 3.824 1.00 97.69 115 GLN A N 1
ATOM 878 C CA . GLN A 1 115 ? -4.231 1.968 2.784 1.00 97.69 115 GLN A CA 1
ATOM 879 C C . GLN A 1 115 ? -4.985 3.160 3.377 1.00 97.69 115 GLN A C 1
ATOM 881 O O . GLN A 1 115 ? -4.913 4.264 2.842 1.00 97.69 115 GLN A O 1
ATOM 886 N N . GLY A 1 116 ? -5.681 2.969 4.498 1.00 97.62 116 GLY A N 1
ATOM 887 C CA . GLY A 1 116 ? -6.395 4.041 5.180 1.00 97.62 116 GLY A CA 1
ATOM 888 C C . GLY A 1 116 ? -6.663 3.735 6.647 1.00 97.62 116 GLY A C 1
ATOM 889 O O . GLY A 1 116 ? -6.858 2.582 7.015 1.00 97.62 116 GLY A O 1
ATOM 890 N N . ILE A 1 117 ? -6.690 4.768 7.483 1.00 97.56 117 ILE A N 1
ATOM 891 C CA . ILE A 1 117 ? -6.917 4.676 8.930 1.00 97.56 117 ILE A CA 1
ATOM 892 C C . ILE A 1 117 ? -8.048 5.633 9.294 1.00 97.56 117 ILE A C 1
ATOM 894 O O . ILE A 1 117 ? -8.043 6.785 8.863 1.00 97.56 117 ILE A O 1
ATOM 898 N N . LEU A 1 118 ? -9.047 5.154 10.036 1.00 95.25 118 LEU A N 1
ATOM 899 C CA . LEU A 1 118 ? -10.301 5.873 10.261 1.00 95.25 118 LEU A CA 1
ATOM 900 C C . LEU A 1 118 ? -10.623 5.993 11.754 1.00 95.25 118 LEU A C 1
ATOM 902 O O . LEU A 1 118 ? -10.642 4.989 12.466 1.00 95.25 118 LEU A O 1
ATOM 906 N N . ALA A 1 119 ? -10.975 7.209 12.185 1.00 93.50 119 ALA A N 1
ATOM 907 C CA . ALA A 1 119 ? -11.665 7.506 13.446 1.00 93.50 119 ALA A CA 1
ATOM 908 C C . ALA A 1 119 ? -12.729 8.613 13.245 1.00 93.50 119 ALA A C 1
ATOM 910 O O . ALA A 1 119 ? -12.912 9.510 14.065 1.00 93.50 119 ALA A O 1
ATOM 911 N N . ILE A 1 120 ? -13.468 8.527 12.135 1.00 87.94 120 ILE A N 1
ATOM 912 C CA . ILE A 1 120 ? -14.287 9.595 11.522 1.00 87.94 120 ILE A CA 1
ATOM 913 C C . ILE A 1 120 ? -15.604 9.952 12.233 1.00 87.94 120 ILE A C 1
ATOM 915 O O . ILE A 1 120 ? -16.172 11.013 11.989 1.00 87.94 120 ILE A O 1
ATOM 919 N N . LEU A 1 121 ? -16.142 9.070 13.079 1.00 77.81 121 LEU A N 1
ATOM 920 C CA . LEU A 1 121 ? -17.446 9.263 13.744 1.00 77.81 121 LEU A CA 1
ATOM 921 C C . LEU A 1 121 ? -17.345 9.267 15.271 1.00 77.81 121 LEU A C 1
ATOM 923 O O . LEU A 1 121 ? -18.334 9.037 15.972 1.00 77.81 121 LEU A O 1
ATOM 927 N N . TRP A 1 122 ? -16.141 9.514 15.781 1.00 67.88 122 TRP A N 1
ATOM 928 C CA . TRP A 1 122 ? -15.864 9.562 17.211 1.00 67.88 122 TRP A CA 1
ATOM 929 C C . TRP A 1 122 ? -16.666 10.665 17.915 1.00 67.88 122 TRP A C 1
ATOM 931 O O . TRP A 1 122 ? -17.393 10.389 18.872 1.00 67.88 122 TRP A O 1
ATOM 941 N N . ASP A 1 123 ? -16.621 11.897 17.395 1.00 61.50 123 ASP A N 1
ATOM 942 C CA . ASP A 1 123 ? -17.410 13.006 17.933 1.00 61.50 123 ASP A CA 1
ATOM 943 C C . ASP A 1 123 ? -18.812 13.027 17.301 1.00 61.50 123 ASP A C 1
ATOM 945 O O . ASP A 1 123 ? -19.014 13.452 16.164 1.00 61.50 123 ASP A O 1
ATOM 949 N N . GLY A 1 124 ? -19.801 12.511 18.036 1.00 56.84 124 GLY A N 1
ATOM 950 C CA . GLY A 1 124 ? -21.220 12.687 17.711 1.00 56.84 124 GLY A CA 1
ATOM 951 C C . GLY A 1 124 ? -22.005 11.439 17.301 1.00 56.84 124 GLY A C 1
ATOM 952 O O . GLY A 1 124 ? -23.235 11.511 17.286 1.00 56.84 124 GLY A O 1
ATOM 953 N N . SER A 1 125 ? -21.373 10.286 17.040 1.00 61.31 125 SER A N 1
ATOM 954 C CA . SER A 1 125 ? -22.141 9.054 16.757 1.00 61.31 125 SER A CA 1
ATOM 955 C C . SER A 1 125 ? -22.715 8.386 18.007 1.00 61.31 125 SER A C 1
ATOM 957 O O . SER A 1 125 ? -23.669 7.618 17.913 1.00 61.31 125 SER A O 1
ATOM 959 N N . GLY A 1 126 ? -22.138 8.658 19.183 1.00 66.94 126 GLY A N 1
ATOM 960 C CA . GLY A 1 126 ? -22.492 7.967 20.427 1.00 66.94 126 GLY A CA 1
ATOM 961 C C . GLY A 1 126 ? -22.123 6.476 20.435 1.00 66.94 126 GLY A C 1
ATOM 962 O O . GLY A 1 126 ? -22.552 5.755 21.335 1.00 66.94 126 GLY A O 1
ATOM 963 N N . THR A 1 127 ? -21.341 6.022 19.450 1.00 75.00 127 THR A N 1
ATOM 964 C CA . THR A 1 127 ? -20.854 4.644 19.288 1.00 75.00 127 THR A CA 1
ATOM 965 C C . THR A 1 127 ? -19.342 4.645 19.038 1.00 75.00 127 THR A C 1
ATOM 967 O O . THR A 1 127 ? -18.761 5.681 18.723 1.00 75.00 127 THR A O 1
ATOM 970 N N . ASN A 1 128 ? -18.702 3.476 19.116 1.00 81.19 128 ASN A N 1
ATOM 971 C CA . ASN A 1 128 ? -17.314 3.288 18.669 1.00 81.19 128 ASN A CA 1
ATOM 972 C C . ASN A 1 128 ? -17.219 2.926 17.170 1.00 81.19 128 ASN A C 1
ATOM 974 O O . ASN A 1 128 ? -16.171 2.472 16.720 1.00 81.19 128 ASN A O 1
ATOM 978 N N . GLY A 1 129 ? -18.299 3.096 16.397 1.00 86.75 129 GLY A N 1
ATOM 979 C CA . GLY A 1 129 ? -18.447 2.484 15.076 1.00 86.75 129 GLY A CA 1
ATOM 980 C C . GLY A 1 129 ? -17.713 3.161 13.916 1.00 86.75 129 GLY A C 1
ATOM 981 O O . GLY A 1 129 ? -17.618 2.582 12.843 1.00 86.75 129 GLY A O 1
ATOM 982 N N . GLY A 1 130 ? -17.159 4.362 14.103 1.00 91.38 130 GLY A N 1
ATOM 983 C CA . GLY A 1 130 ? -16.414 5.096 13.066 1.00 91.38 130 GLY A CA 1
ATOM 984 C C . GLY A 1 130 ? -14.954 4.686 12.886 1.00 91.38 130 GLY A C 1
ATOM 985 O O . GLY A 1 130 ? -14.195 5.458 12.305 1.00 91.38 130 GLY A O 1
ATOM 986 N N . LYS A 1 131 ? -14.553 3.547 13.455 1.00 93.75 131 LYS A N 1
ATOM 987 C CA . LYS A 1 131 ? -13.163 3.097 13.525 1.00 93.75 131 LYS A CA 1
ATOM 988 C C . LYS A 1 131 ? -12.922 1.967 12.546 1.00 93.75 131 LYS A C 1
ATOM 990 O O . LYS A 1 131 ? -13.687 0.998 12.529 1.00 93.75 131 LYS A O 1
ATOM 995 N N . ALA A 1 132 ? -11.863 2.085 11.762 1.00 96.56 132 ALA A N 1
ATOM 996 C CA . ALA A 1 132 ? -11.446 1.028 10.860 1.00 96.56 132 ALA A CA 1
ATOM 997 C C . ALA A 1 132 ? -10.008 1.208 10.383 1.00 96.56 132 ALA A C 1
ATOM 999 O O . ALA A 1 132 ? -9.457 2.309 10.399 1.00 96.56 132 ALA A O 1
ATOM 1000 N N . VAL A 1 133 ? -9.452 0.103 9.904 1.00 98.25 133 VAL A N 1
ATOM 1001 C CA . VAL A 1 133 ? -8.216 0.050 9.133 1.00 98.25 133 VAL A CA 1
ATOM 1002 C C . VAL A 1 133 ? -8.554 -0.537 7.765 1.00 98.25 133 VAL A C 1
ATOM 1004 O O . VAL A 1 133 ? -9.150 -1.608 7.653 1.00 98.25 133 VAL A O 1
ATOM 1007 N N . HIS A 1 134 ? -8.209 0.202 6.721 1.00 98.38 134 HIS A N 1
ATOM 1008 C CA . HIS A 1 134 ? -8.279 -0.202 5.325 1.00 98.38 134 HIS A CA 1
ATOM 1009 C C . HIS A 1 134 ? -6.896 -0.684 4.895 1.00 98.38 134 HIS A C 1
ATOM 1011 O O . HIS A 1 134 ? -5.910 0.029 5.077 1.00 98.38 134 HIS A O 1
ATOM 1017 N N . LEU A 1 135 ? -6.834 -1.874 4.309 1.00 98.56 135 LEU A N 1
ATOM 1018 C CA . LEU A 1 135 ? -5.643 -2.473 3.724 1.00 98.56 135 LEU A CA 1
ATOM 1019 C C . LEU A 1 135 ? -5.844 -2.718 2.228 1.00 98.56 135 LEU A C 1
ATOM 1021 O O . LEU A 1 135 ? -6.975 -2.812 1.738 1.00 98.56 135 LEU A O 1
ATOM 1025 N N . ARG A 1 136 ? -4.736 -2.850 1.505 1.00 97.56 136 ARG A N 1
ATOM 1026 C CA . ARG A 1 136 ? -4.731 -3.252 0.097 1.00 97.56 136 ARG A CA 1
ATOM 1027 C C . ARG A 1 136 ? -3.726 -4.373 -0.116 1.00 97.56 136 ARG A C 1
ATOM 1029 O O . ARG A 1 136 ? -2.590 -4.265 0.343 1.00 97.56 136 ARG A O 1
ATOM 1036 N N . ALA A 1 137 ? -4.139 -5.415 -0.826 1.00 97.75 137 ALA A N 1
ATOM 1037 C CA . ALA A 1 137 ? -3.230 -6.442 -1.311 1.00 97.75 137 ALA A CA 1
ATOM 1038 C C . ALA A 1 137 ? -2.513 -5.933 -2.573 1.00 97.75 137 ALA A C 1
ATOM 1040 O O . ALA A 1 137 ? -3.157 -5.577 -3.558 1.00 97.75 137 ALA A O 1
ATOM 1041 N N . ASN A 1 138 ? -1.183 -5.873 -2.554 1.00 95.31 138 ASN A N 1
ATOM 1042 C CA . ASN A 1 138 ? -0.374 -5.537 -3.729 1.00 95.31 138 ASN A CA 1
ATOM 1043 C C . ASN A 1 138 ? 0.052 -6.786 -4.519 1.00 95.31 138 ASN A C 1
ATOM 1045 O O . ASN A 1 138 ? 0.536 -6.660 -5.638 1.00 95.31 138 ASN A O 1
ATOM 1049 N N . ARG A 1 139 ? -0.143 -7.986 -3.962 1.00 93.56 139 ARG A N 1
ATOM 1050 C CA . ARG A 1 139 ? 0.049 -9.280 -4.633 1.00 93.56 139 ARG A CA 1
ATOM 1051 C C . ARG A 1 139 ? -1.075 -10.240 -4.258 1.00 93.56 139 ARG A C 1
ATOM 1053 O O . ARG A 1 139 ? -1.801 -9.985 -3.299 1.00 93.56 139 ARG A O 1
ATOM 1060 N N . ASP A 1 140 ? -1.181 -11.347 -4.984 1.00 94.31 140 ASP A N 1
ATOM 1061 C CA . ASP A 1 140 ? -1.999 -12.474 -4.543 1.00 94.31 140 ASP A CA 1
ATOM 1062 C C . ASP A 1 140 ? -1.441 -13.003 -3.210 1.00 94.31 140 ASP A C 1
ATOM 1064 O O . ASP A 1 140 ? -0.232 -13.190 -3.052 1.00 94.31 140 ASP A O 1
ATOM 1068 N N . ILE A 1 141 ? -2.323 -13.221 -2.235 1.00 96.62 141 ILE A N 1
ATOM 1069 C CA . ILE A 1 141 ? -1.982 -13.764 -0.918 1.00 96.62 141 ILE A CA 1
ATOM 1070 C C . ILE A 1 141 ? -2.829 -15.014 -0.716 1.00 96.62 141 ILE A C 1
ATOM 1072 O O . ILE A 1 141 ? -4.044 -14.921 -0.556 1.00 96.62 141 ILE A O 1
ATOM 1076 N N . ASP A 1 142 ? -2.189 -16.182 -0.696 1.00 96.88 142 ASP A N 1
ATOM 1077 C CA . ASP A 1 142 ? -2.875 -17.474 -0.543 1.00 96.88 142 ASP A CA 1
ATOM 1078 C C . ASP A 1 142 ? -3.476 -17.677 0.858 1.00 96.88 142 ASP A C 1
ATOM 1080 O O . ASP A 1 142 ? -4.506 -18.342 1.012 1.00 96.88 142 ASP A O 1
ATOM 1084 N N . ASP A 1 143 ? -2.829 -17.125 1.886 1.00 98.19 143 ASP A N 1
ATOM 1085 C CA . ASP A 1 143 ? -3.261 -17.226 3.278 1.00 98.19 143 ASP A CA 1
ATOM 1086 C C . ASP A 1 143 ? -3.040 -15.903 4.014 1.00 98.19 143 ASP A C 1
ATOM 1088 O O . ASP A 1 143 ? -1.955 -15.616 4.515 1.00 98.19 143 ASP A O 1
ATOM 1092 N N . LEU A 1 144 ? -4.096 -15.095 4.102 1.00 98.50 144 LEU A N 1
ATOM 1093 C CA . LEU A 1 144 ? -4.080 -13.802 4.777 1.00 98.50 144 LEU A CA 1
ATOM 1094 C C . LEU A 1 144 ? -3.801 -13.926 6.284 1.00 98.50 144 LEU A C 1
ATOM 1096 O O . LEU A 1 144 ? -3.388 -12.946 6.898 1.00 98.50 144 LEU A O 1
ATOM 1100 N N . SER A 1 145 ? -3.975 -15.108 6.891 1.00 98.31 145 SER A N 1
ATOM 1101 C CA . SER A 1 145 ? -3.774 -15.297 8.336 1.00 98.31 145 SER A CA 1
ATOM 1102 C C . SER A 1 145 ? -2.326 -15.181 8.803 1.00 98.31 145 SER A C 1
ATOM 1104 O O . SER A 1 145 ? -2.080 -15.124 10.009 1.00 98.31 145 SER A O 1
ATOM 1106 N N . ILE A 1 146 ? -1.371 -15.107 7.873 1.00 98.06 146 ILE A N 1
ATOM 1107 C CA . ILE A 1 146 ? 0.017 -14.754 8.190 1.00 98.06 146 ILE A CA 1
ATOM 1108 C C . ILE A 1 146 ? 0.144 -13.291 8.628 1.00 98.06 146 ILE A C 1
ATOM 1110 O O . ILE A 1 146 ? 1.063 -12.956 9.373 1.00 98.06 146 ILE A O 1
ATOM 1114 N N . TYR A 1 147 ? -0.797 -12.435 8.219 1.00 98.69 147 TYR A N 1
ATOM 1115 C CA . TYR A 1 147 ? -0.800 -11.024 8.564 1.00 98.69 147 TYR A CA 1
ATOM 1116 C C . TYR A 1 147 ? -1.596 -10.749 9.836 1.00 98.69 147 TYR A C 1
ATOM 1118 O O . TYR A 1 147 ? -2.561 -11.443 10.185 1.00 98.69 147 TYR A O 1
ATOM 1126 N N . SER A 1 148 ? -1.200 -9.698 10.544 1.00 98.50 148 SER A N 1
ATOM 1127 C CA . SER A 1 148 ? -1.882 -9.234 11.751 1.00 98.50 148 SER A CA 1
ATOM 1128 C C . SER A 1 148 ? -1.816 -7.714 11.893 1.00 98.50 148 SER A C 1
ATOM 1130 O O . SER A 1 148 ? -0.991 -7.061 11.265 1.00 98.50 148 SER A O 1
ATOM 1132 N N . LEU A 1 149 ? -2.684 -7.152 12.729 1.00 98.31 149 LEU A N 1
ATOM 1133 C CA . LEU A 1 149 ? -2.677 -5.745 13.118 1.00 98.31 149 LEU A CA 1
ATOM 1134 C C . LEU A 1 149 ? -2.469 -5.596 14.625 1.00 98.31 149 LEU A C 1
ATOM 1136 O O . LEU A 1 149 ? -2.923 -6.439 15.406 1.00 98.31 149 LEU A O 1
ATOM 1140 N N . GLY A 1 150 ? -1.836 -4.494 15.011 1.00 96.69 150 GLY A N 1
ATOM 1141 C CA . GLY A 1 150 ? -1.729 -4.016 16.386 1.00 96.69 150 GLY A CA 1
ATOM 1142 C C . GLY A 1 150 ? -1.998 -2.515 16.469 1.00 96.69 150 GLY A C 1
ATOM 1143 O O . GLY A 1 150 ? -1.713 -1.774 15.525 1.00 96.69 150 GLY A O 1
ATOM 1144 N N . VAL A 1 151 ? -2.569 -2.077 17.589 1.00 94.88 151 VAL A N 1
ATOM 1145 C CA . VAL A 1 151 ? -2.737 -0.664 17.942 1.00 94.88 151 VAL A CA 1
ATOM 1146 C C . VAL A 1 151 ? -1.752 -0.345 19.063 1.00 94.88 151 VAL A C 1
ATOM 1148 O O . VAL A 1 151 ? -1.851 -0.912 20.146 1.00 94.88 151 VAL A O 1
ATOM 1151 N N . ALA A 1 152 ? -0.800 0.552 18.815 1.00 93.12 152 ALA A N 1
ATOM 1152 C CA . ALA A 1 152 ? 0.138 1.014 19.835 1.00 93.12 152 ALA A CA 1
ATOM 1153 C C . ALA A 1 152 ? -0.504 2.154 20.634 1.00 93.12 152 ALA A C 1
ATOM 1155 O O . ALA A 1 152 ? -0.522 3.312 20.201 1.00 93.12 152 ALA A O 1
ATOM 1156 N N . ASN A 1 153 ? -1.074 1.811 21.789 1.00 89.31 153 ASN A N 1
ATOM 1157 C CA . ASN A 1 153 ? -1.961 2.702 22.522 1.00 89.31 153 ASN A CA 1
ATOM 1158 C C . ASN A 1 153 ? -1.181 3.842 23.195 1.00 89.31 153 ASN A C 1
ATOM 1160 O O . ASN A 1 153 ? -0.331 3.608 24.061 1.00 89.31 153 ASN A O 1
ATOM 1164 N N . ASN A 1 154 ? -1.545 5.089 22.877 1.00 88.12 154 ASN A N 1
ATOM 1165 C CA . ASN A 1 154 ? -1.052 6.314 23.528 1.00 88.12 154 ASN A CA 1
ATOM 1166 C C . ASN A 1 154 ? 0.490 6.405 23.638 1.00 88.12 154 ASN A C 1
ATOM 1168 O O . ASN A 1 154 ? 1.024 6.872 24.650 1.00 88.12 154 ASN A O 1
ATOM 1172 N N . GLY A 1 155 ? 1.219 5.922 22.628 1.00 83.88 155 GLY A N 1
ATOM 1173 C CA . GLY A 1 155 ? 2.681 6.014 22.586 1.00 83.88 155 GLY A CA 1
ATOM 1174 C C . GLY A 1 155 ? 3.424 5.122 23.586 1.00 83.88 155 GLY A C 1
ATOM 1175 O O . GLY A 1 155 ? 4.520 5.467 24.029 1.00 83.88 155 GLY A O 1
ATOM 1176 N N . GLY A 1 156 ? 2.824 4.002 24.003 1.00 87.75 156 GLY A N 1
ATOM 1177 C CA . GLY A 1 156 ? 3.432 3.040 24.930 1.00 87.75 156 GLY A CA 1
ATOM 1178 C C . GLY A 1 156 ? 4.539 2.156 24.336 1.00 87.75 156 GLY A C 1
ATOM 1179 O O . GLY A 1 156 ? 5.148 1.380 25.080 1.00 87.75 156 GLY A O 1
ATOM 1180 N N . GLY A 1 157 ? 4.804 2.277 23.035 1.00 87.25 157 GLY A N 1
ATOM 1181 C CA . GLY A 1 157 ? 5.519 1.295 22.225 1.00 87.25 157 GLY A CA 1
ATOM 1182 C C . GLY A 1 157 ? 4.560 0.266 21.622 1.00 87.25 157 GLY A C 1
ATOM 1183 O O . GLY A 1 157 ? 3.347 0.351 21.804 1.00 87.25 157 GLY A O 1
ATOM 1184 N N . THR A 1 158 ? 5.099 -0.717 20.897 1.00 87.19 158 THR A N 1
ATOM 1185 C CA . THR A 1 158 ? 4.277 -1.804 20.339 1.00 87.19 158 THR A CA 1
ATOM 1186 C C . THR A 1 158 ? 3.557 -2.574 21.453 1.00 87.19 158 THR A C 1
ATOM 1188 O O . THR A 1 158 ? 4.189 -3.096 22.378 1.00 87.19 158 THR A O 1
ATOM 1191 N N . ASP A 1 159 ? 2.233 -2.680 21.347 1.00 83.31 159 ASP A N 1
ATOM 1192 C CA . ASP A 1 159 ? 1.404 -3.530 22.214 1.00 83.31 159 ASP A CA 1
ATOM 1193 C C . ASP A 1 159 ? 1.305 -4.974 21.676 1.00 83.31 159 ASP A C 1
ATOM 1195 O O . ASP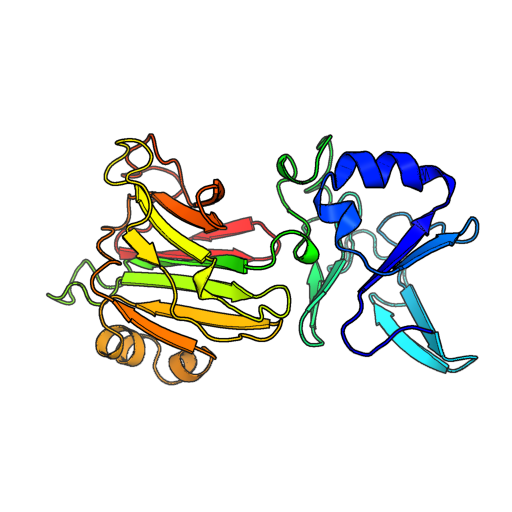 A 1 159 ? 0.720 -5.862 22.307 1.00 83.31 159 ASP A O 1
ATOM 1199 N N . GLY A 1 160 ? 1.950 -5.235 20.532 1.00 92.06 160 GLY A N 1
ATOM 1200 C CA . GLY A 1 160 ? 1.948 -6.508 19.829 1.00 92.06 160 GLY A CA 1
ATOM 1201 C C . GLY A 1 160 ? 0.688 -6.740 18.995 1.00 92.06 160 GLY A C 1
ATOM 1202 O O . GLY A 1 160 ? -0.084 -5.836 18.692 1.00 92.06 160 GLY A O 1
ATOM 1203 N N . ILE A 1 161 ? 0.503 -7.996 18.594 1.00 95.88 161 ILE A N 1
ATOM 1204 C CA . ILE A 1 161 ? -0.612 -8.419 17.745 1.00 95.88 161 ILE A CA 1
ATOM 1205 C C . ILE A 1 161 ? -1.929 -8.367 18.526 1.00 95.88 161 ILE A C 1
ATOM 1207 O O . ILE A 1 161 ? -2.099 -9.071 19.525 1.00 95.88 161 ILE A O 1
ATOM 1211 N N . GLU A 1 162 ? -2.891 -7.609 18.007 1.00 95.44 162 GLU A N 1
ATOM 1212 C CA . GLU A 1 162 ? -4.251 -7.509 18.545 1.00 95.44 162 GLU A CA 1
ATOM 1213 C C . GLU A 1 162 ? -5.294 -8.199 17.658 1.00 95.44 162 GLU A C 1
ATOM 1215 O O . GLU A 1 162 ? -6.320 -8.679 18.150 1.00 95.44 162 GLU A O 1
ATOM 1220 N N . TYR A 1 163 ? -5.037 -8.287 16.351 1.00 97.81 163 TYR A N 1
ATOM 1221 C CA . TYR A 1 163 ? -5.909 -8.970 15.405 1.00 97.81 163 TYR A CA 1
ATOM 1222 C C . TYR A 1 163 ? -5.114 -9.770 14.378 1.00 97.81 163 TYR A C 1
ATOM 1224 O O . TYR A 1 163 ? -4.339 -9.199 13.624 1.00 97.81 163 TYR A O 1
ATOM 1232 N N . THR A 1 164 ? -5.366 -11.073 14.293 1.00 98.44 164 THR A N 1
ATOM 1233 C CA . THR A 1 164 ? -4.856 -11.928 13.212 1.00 98.44 164 THR A CA 1
ATOM 1234 C C . THR A 1 164 ? -5.964 -12.168 12.198 1.00 98.44 164 THR A C 1
ATOM 1236 O O . THR A 1 164 ? -7.089 -12.515 12.575 1.00 98.44 164 THR A O 1
ATOM 1239 N N . PHE A 1 165 ? -5.661 -11.982 10.914 1.00 98.50 165 PHE A N 1
ATOM 1240 C CA . PHE A 1 165 ? -6.637 -12.184 9.846 1.00 98.50 165 PHE A CA 1
ATOM 1241 C C . PHE A 1 165 ? -7.059 -13.664 9.726 1.00 98.50 165 PHE A C 1
ATOM 1243 O O . PHE A 1 165 ? -6.339 -14.568 10.156 1.00 98.50 165 PHE A O 1
ATOM 1250 N N . PRO A 1 166 ? -8.257 -13.953 9.186 1.00 97.88 166 PRO A N 1
ATOM 1251 C CA . PRO A 1 166 ? -8.705 -15.329 8.996 1.00 97.88 166 PRO A CA 1
ATOM 1252 C C . PRO A 1 166 ? -7.929 -16.030 7.873 1.00 97.88 166 PRO A C 1
ATOM 1254 O O . PRO A 1 166 ? -7.434 -15.388 6.951 1.00 97.88 166 PRO A O 1
ATOM 1257 N N . VAL A 1 167 ? -7.891 -17.366 7.919 1.00 98.19 167 VAL A N 1
ATOM 1258 C CA . VAL A 1 167 ? -7.322 -18.196 6.842 1.00 98.19 167 VAL A CA 1
ATOM 1259 C C . VAL A 1 167 ? -8.194 -18.062 5.597 1.00 98.19 167 VAL A C 1
ATOM 1261 O O . VAL A 1 167 ? -9.270 -18.666 5.514 1.00 98.19 167 VAL A O 1
ATOM 1264 N N . MET A 1 168 ? -7.742 -17.256 4.644 1.00 97.75 168 MET A N 1
ATOM 1265 C CA . MET A 1 168 ? -8.386 -17.056 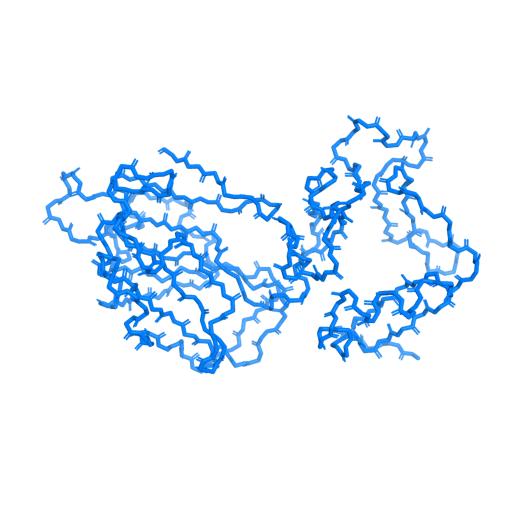3.351 1.00 97.75 168 MET A CA 1
ATOM 1266 C C . MET A 1 168 ? -7.415 -16.443 2.347 1.00 97.75 168 MET A C 1
ATOM 1268 O O . MET A 1 168 ? -6.484 -15.750 2.745 1.00 97.75 168 MET A O 1
ATOM 1272 N N . ALA A 1 169 ? -7.681 -16.657 1.061 1.00 98.00 169 ALA A N 1
ATOM 1273 C CA . ALA A 1 169 ? -6.942 -16.003 -0.006 1.00 98.00 169 ALA A CA 1
ATOM 1274 C C . ALA A 1 169 ? -7.567 -14.646 -0.367 1.00 98.00 169 ALA A C 1
ATOM 1276 O O . ALA A 1 169 ? -8.793 -14.499 -0.303 1.00 98.00 169 ALA A O 1
ATOM 1277 N N . VAL A 1 170 ? -6.730 -13.701 -0.786 1.00 98.06 170 VAL A N 1
ATOM 1278 C CA . VAL A 1 170 ? -7.120 -12.426 -1.412 1.00 98.06 170 VAL A CA 1
ATOM 1279 C C . VAL A 1 170 ? -6.283 -12.207 -2.671 1.00 98.06 170 VAL A C 1
ATOM 1281 O O . VAL A 1 170 ? -5.145 -12.674 -2.749 1.00 98.06 170 VAL A O 1
ATOM 1284 N N . ALA A 1 171 ? -6.858 -11.544 -3.668 1.00 96.50 171 ALA A N 1
ATOM 1285 C CA . ALA A 1 171 ? -6.198 -11.273 -4.939 1.00 96.50 171 ALA A CA 1
ATOM 1286 C C . ALA A 1 171 ? -5.445 -9.934 -4.916 1.00 96.50 171 ALA A C 1
ATOM 1288 O O . ALA A 1 171 ? -5.789 -9.015 -4.169 1.00 96.50 171 ALA A O 1
ATOM 1289 N N . ALA A 1 172 ? -4.441 -9.795 -5.781 1.00 95.00 172 ALA A N 1
ATOM 1290 C CA . ALA A 1 172 ? -3.770 -8.524 -6.013 1.00 95.00 172 ALA A CA 1
ATOM 1291 C C . ALA A 1 172 ? -4.786 -7.443 -6.427 1.00 95.00 172 ALA A C 1
ATOM 1293 O O . ALA A 1 172 ? -5.528 -7.599 -7.400 1.00 95.00 172 ALA A O 1
ATOM 1294 N N . GLY A 1 173 ? -4.782 -6.321 -5.711 1.00 95.75 173 GLY A N 1
ATOM 1295 C CA . GLY A 1 173 ? -5.718 -5.213 -5.882 1.00 95.75 173 GLY A CA 1
ATOM 1296 C C . GLY A 1 173 ? -6.910 -5.238 -4.926 1.00 95.75 173 GLY A C 1
ATOM 1297 O O . GLY A 1 173 ? -7.569 -4.206 -4.813 1.00 95.75 173 GLY A O 1
ATOM 1298 N N . ASP A 1 174 ? -7.157 -6.341 -4.208 1.00 98.00 174 ASP A N 1
ATOM 1299 C CA . ASP A 1 174 ? -8.271 -6.421 -3.261 1.00 98.00 174 ASP A CA 1
ATOM 1300 C C . ASP A 1 174 ? -8.127 -5.370 -2.149 1.00 98.00 174 ASP A C 1
ATOM 1302 O O . ASP A 1 174 ? -7.067 -5.191 -1.531 1.00 98.00 174 ASP A O 1
ATOM 1306 N N . HIS A 1 175 ? -9.237 -4.699 -1.857 1.00 98.12 175 HIS A N 1
ATOM 1307 C CA . HIS A 1 175 ? -9.372 -3.763 -0.753 1.00 98.12 175 HIS A CA 1
ATOM 1308 C C . HIS A 1 175 ? -10.071 -4.416 0.441 1.00 98.12 175 HIS A C 1
ATOM 1310 O O . HIS A 1 175 ? -11.205 -4.888 0.358 1.00 98.12 175 HIS A O 1
ATOM 1316 N N . ILE A 1 176 ? -9.405 -4.374 1.594 1.00 98.62 176 ILE A N 1
ATOM 1317 C CA . ILE A 1 176 ? -9.841 -5.043 2.821 1.00 98.62 176 ILE A CA 1
ATOM 1318 C C . ILE A 1 176 ? -10.162 -3.991 3.878 1.00 98.62 176 ILE A C 1
ATOM 1320 O O . ILE A 1 176 ? -9.316 -3.162 4.198 1.00 98.62 176 ILE A O 1
ATOM 1324 N N . LEU A 1 177 ? -11.356 -4.032 4.462 1.00 98.50 177 LEU A N 1
ATOM 1325 C CA . LEU A 1 177 ? -11.747 -3.161 5.566 1.00 98.50 177 LEU A CA 1
ATOM 1326 C C . LEU A 1 177 ? -11.928 -3.972 6.850 1.00 98.50 177 LEU A C 1
ATOM 1328 O O . LEU A 1 177 ? -12.864 -4.764 6.961 1.00 98.50 177 LEU A O 1
ATOM 1332 N N . LEU A 1 178 ? -11.073 -3.729 7.844 1.00 98.19 178 LEU A N 1
ATOM 1333 C CA . LEU A 1 178 ? -11.284 -4.182 9.215 1.00 98.19 178 LEU A CA 1
ATOM 1334 C C . LEU A 1 178 ? -11.969 -3.066 10.004 1.00 98.19 178 LEU A C 1
ATOM 1336 O O . LEU A 1 178 ? -11.363 -2.037 10.295 1.00 98.19 178 LEU A O 1
ATOM 1340 N N . ALA A 1 179 ? -13.236 -3.261 10.343 1.00 96.25 179 ALA A N 1
ATOM 1341 C CA . ALA A 1 179 ? -14.091 -2.257 10.957 1.00 96.25 179 ALA A CA 1
ATOM 1342 C C . ALA A 1 179 ? -14.502 -2.634 12.377 1.00 96.25 179 ALA A C 1
ATOM 1344 O O . ALA A 1 179 ? -14.764 -3.798 12.676 1.00 96.25 179 ALA A O 1
ATOM 1345 N N . ARG A 1 180 ? -14.649 -1.626 13.240 1.00 95.00 180 ARG A N 1
ATOM 1346 C CA . ARG A 1 180 ? -15.216 -1.825 14.577 1.00 95.00 180 ARG A CA 1
ATOM 1347 C C . ARG A 1 180 ? -16.710 -2.126 14.535 1.00 95.00 180 ARG A C 1
ATOM 1349 O O . ARG A 1 180 ? -17.190 -2.976 15.274 1.00 95.00 180 ARG A O 1
ATOM 1356 N N . GLU A 1 181 ? -17.439 -1.413 13.682 1.00 94.00 181 GLU A N 1
ATOM 1357 C CA . GLU A 1 181 ? -18.872 -1.611 13.474 1.00 94.00 181 GLU A CA 1
ATOM 1358 C C . GLU A 1 181 ? -19.211 -1.341 12.006 1.00 94.00 181 GLU A C 1
ATOM 1360 O O . GLU A 1 181 ? -19.335 -0.199 11.554 1.00 94.00 181 GLU A O 1
ATOM 1365 N N . THR A 1 182 ? -19.362 -2.416 11.241 1.00 94.94 182 THR A N 1
ATOM 1366 C CA . THR A 1 182 ? -19.560 -2.357 9.789 1.00 94.94 182 THR A CA 1
ATOM 1367 C C . THR A 1 182 ? -20.829 -1.602 9.413 1.00 94.94 182 THR A C 1
ATOM 1369 O O . THR A 1 182 ? -20.829 -0.852 8.442 1.00 94.94 182 THR A O 1
ATOM 1372 N N . ALA A 1 183 ? -21.894 -1.717 10.212 1.00 93.44 183 ALA A N 1
ATOM 1373 C CA . ALA A 1 183 ? -23.158 -1.022 9.974 1.00 93.44 183 ALA A CA 1
ATOM 1374 C C . ALA A 1 183 ? -23.022 0.511 10.036 1.00 93.44 183 ALA A C 1
ATOM 1376 O O . ALA A 1 183 ? -23.622 1.213 9.217 1.00 93.44 183 ALA A O 1
ATOM 1377 N N . THR A 1 184 ? -22.219 1.031 10.970 1.00 92.75 184 THR A N 1
ATOM 1378 C CA . THR A 1 184 ? -21.968 2.472 11.098 1.00 92.75 184 THR A CA 1
ATOM 1379 C C . THR A 1 184 ? -21.191 3.000 9.889 1.00 92.75 184 THR A C 1
ATOM 1381 O O . THR A 1 184 ? -21.600 3.995 9.285 1.00 92.75 184 THR A O 1
ATOM 1384 N N . LEU A 1 185 ? -20.126 2.308 9.470 1.00 93.69 185 LEU A N 1
ATOM 1385 C CA . LEU A 1 185 ? -19.351 2.706 8.288 1.00 93.69 185 LEU A CA 1
ATOM 1386 C C . LEU A 1 185 ? -20.131 2.528 6.981 1.00 93.69 185 LEU A C 1
ATOM 1388 O O . LEU A 1 185 ? -20.054 3.399 6.119 1.00 93.69 185 LEU A O 1
ATOM 1392 N N . ALA A 1 186 ? -20.944 1.480 6.849 1.00 95.12 186 ALA A N 1
ATOM 1393 C CA . ALA A 1 186 ? -21.830 1.302 5.700 1.00 95.12 186 ALA A CA 1
ATOM 1394 C C . ALA A 1 186 ? -22.851 2.445 5.587 1.00 95.12 186 ALA A C 1
ATOM 1396 O O . ALA A 1 186 ? -23.104 2.960 4.498 1.00 95.12 186 ALA A O 1
ATOM 1397 N N . GLY A 1 187 ? -23.406 2.896 6.718 1.00 93.50 187 GLY A N 1
ATOM 1398 C CA . GLY A 1 187 ? -24.287 4.063 6.763 1.00 93.50 187 GLY A CA 1
ATOM 1399 C C . GLY A 1 187 ? -23.582 5.367 6.376 1.00 93.50 187 GLY A C 1
ATOM 1400 O O . GLY A 1 187 ? -24.183 6.203 5.701 1.00 93.50 187 GLY A O 1
ATOM 1401 N N . TYR A 1 188 ? -22.318 5.530 6.776 1.00 92.00 188 TYR A N 1
ATOM 1402 C CA . TYR A 1 188 ? -21.507 6.709 6.464 1.00 92.00 188 TYR A CA 1
ATOM 1403 C C . TYR A 1 188 ? -21.067 6.762 4.997 1.00 92.00 188 TYR A C 1
ATOM 1405 O O . TYR A 1 188 ? -21.271 7.772 4.326 1.00 92.00 188 TYR A O 1
ATOM 1413 N N . PHE A 1 189 ? -20.485 5.673 4.490 1.00 94.25 189 PHE A N 1
ATOM 1414 C CA . PHE A 1 189 ? -19.952 5.595 3.129 1.00 94.25 189 PHE A CA 1
ATOM 1415 C C . PHE A 1 189 ? -21.040 5.406 2.065 1.00 94.25 189 PHE A C 1
ATOM 1417 O O . PHE A 1 189 ? -20.811 5.698 0.888 1.00 94.25 189 PHE A O 1
ATOM 1424 N N . GLY A 1 190 ? -22.227 4.925 2.445 1.00 95.56 190 GLY A N 1
ATOM 1425 C CA . GLY A 1 190 ? -23.293 4.614 1.499 1.00 95.56 190 GLY A CA 1
ATOM 1426 C C . GLY A 1 190 ? -22.830 3.579 0.472 1.00 95.56 190 GLY A C 1
ATOM 1427 O O . GLY A 1 190 ? -22.188 2.594 0.817 1.00 95.56 190 GLY A O 1
ATOM 1428 N N . SER A 1 191 ? -23.110 3.819 -0.811 1.00 95.56 191 SER A N 1
ATOM 1429 C CA . SER A 1 191 ? -22.737 2.891 -1.891 1.00 95.56 191 SER A CA 1
ATOM 1430 C C . SER A 1 191 ? -21.228 2.729 -2.088 1.00 95.56 191 SER A C 1
ATOM 1432 O O . SER A 1 191 ? -20.808 1.782 -2.741 1.00 95.56 191 SER A O 1
ATOM 1434 N N . CYS A 1 192 ? -20.402 3.638 -1.558 1.00 94.50 192 CYS A N 1
ATOM 1435 C CA . CYS A 1 192 ? -18.949 3.477 -1.619 1.00 94.50 192 CYS A CA 1
ATOM 1436 C C . CYS A 1 192 ? -18.464 2.311 -0.746 1.00 94.50 192 CYS A C 1
ATOM 1438 O O . CYS A 1 192 ? -17.392 1.780 -1.004 1.00 94.50 192 CYS A O 1
ATOM 1440 N N . PHE A 1 193 ? -19.250 1.889 0.251 1.00 96.38 193 PHE A N 1
ATOM 1441 C CA . PHE A 1 193 ? -18.915 0.741 1.096 1.00 96.38 193 PHE A CA 1
ATOM 1442 C C . PHE A 1 193 ? -18.826 -0.567 0.298 1.00 96.38 193 PHE A C 1
ATOM 1444 O O . PHE A 1 193 ? -18.040 -1.443 0.636 1.00 96.38 193 PHE A O 1
ATOM 1451 N N . ASP A 1 194 ? -19.571 -0.668 -0.804 1.00 95.50 194 ASP A N 1
ATOM 1452 C CA . ASP A 1 194 ? -19.575 -1.845 -1.675 1.00 95.50 194 ASP A CA 1
ATOM 1453 C C . ASP A 1 194 ? -18.319 -1.932 -2.573 1.00 95.50 194 ASP A C 1
ATOM 1455 O O . ASP A 1 194 ? -18.246 -2.801 -3.436 1.00 95.50 194 ASP A O 1
ATOM 1459 N N . GLN A 1 195 ? -17.356 -1.008 -2.435 1.00 95.81 195 GLN A N 1
ATOM 1460 C CA . GLN A 1 195 ? -16.069 -1.045 -3.148 1.00 95.81 195 GLN A CA 1
ATOM 1461 C C . GLN A 1 195 ? -14.989 -1.855 -2.416 1.00 95.81 195 GLN A C 1
ATOM 1463 O O . GLN A 1 195 ? -13.934 -2.088 -2.994 1.00 95.81 195 GLN A O 1
ATOM 1468 N N . TYR A 1 196 ? -15.217 -2.252 -1.162 1.00 98.12 196 TYR A N 1
ATOM 1469 C CA . TYR A 1 196 ? -14.310 -3.156 -0.455 1.00 98.12 196 TYR A CA 1
ATOM 1470 C C . TYR A 1 196 ? -14.599 -4.604 -0.858 1.00 98.12 196 TYR A C 1
ATOM 1472 O O . TYR A 1 196 ? -15.736 -5.065 -0.740 1.00 98.12 196 TYR A O 1
ATOM 1480 N N . ASP A 1 197 ? -13.569 -5.329 -1.280 1.00 98.19 197 ASP A N 1
ATOM 1481 C CA . ASP A 1 197 ? -13.658 -6.741 -1.665 1.00 98.19 197 ASP A CA 1
ATOM 1482 C C . ASP A 1 197 ? -13.847 -7.652 -0.444 1.00 98.19 197 ASP A C 1
ATOM 1484 O O . ASP A 1 197 ? -14.547 -8.667 -0.503 1.00 98.19 197 ASP A O 1
ATOM 1488 N N . LEU A 1 198 ? -13.277 -7.252 0.698 1.00 98.31 198 LEU A N 1
ATOM 1489 C CA . LEU A 1 198 ? -13.407 -7.953 1.970 1.00 98.31 198 LEU A CA 1
ATOM 1490 C C . LEU A 1 198 ? -13.713 -6.977 3.105 1.00 98.31 198 LEU A C 1
ATOM 1492 O O . LEU A 1 198 ? -12.962 -6.043 3.366 1.00 98.31 198 LEU A O 1
ATOM 1496 N N . VAL A 1 199 ? -14.792 -7.237 3.839 1.00 98.25 199 VAL A N 1
ATOM 1497 C CA . VAL A 1 199 ? -15.169 -6.478 5.035 1.00 98.25 199 VAL A CA 1
ATOM 1498 C C . VAL A 1 199 ? -15.223 -7.418 6.230 1.00 98.25 199 VAL A C 1
ATOM 1500 O O . VAL A 1 199 ? -15.898 -8.448 6.198 1.00 98.25 199 VAL A O 1
ATOM 1503 N N . ILE A 1 200 ? -14.530 -7.043 7.300 1.00 98.19 200 ILE A N 1
ATOM 1504 C CA . ILE A 1 200 ? -14.434 -7.804 8.542 1.00 98.19 200 ILE A CA 1
ATOM 1505 C C . ILE A 1 200 ? -14.844 -6.898 9.700 1.00 98.19 200 ILE A C 1
ATOM 1507 O O . ILE A 1 200 ? -14.353 -5.780 9.823 1.00 98.19 200 ILE A O 1
ATOM 1511 N N . GLU A 1 201 ? -15.715 -7.393 10.576 1.00 97.00 201 GLU A N 1
ATOM 1512 C CA . GLU A 1 201 ? -16.048 -6.724 11.835 1.00 97.00 201 GLU A CA 1
ATOM 1513 C C . GLU A 1 201 ? -15.215 -7.300 12.987 1.00 97.00 201 GLU A C 1
ATOM 1515 O O . GLU A 1 201 ? -15.146 -8.521 13.145 1.00 97.00 201 GLU A O 1
ATOM 1520 N N . SER A 1 202 ? -14.587 -6.443 13.795 1.00 94.81 202 SER A N 1
ATOM 1521 C CA . SER A 1 202 ? -13.782 -6.864 14.946 1.00 94.81 202 SER A CA 1
ATOM 1522 C C . SER A 1 202 ? -13.740 -5.816 16.057 1.00 94.81 202 SER A C 1
ATOM 1524 O O . SER A 1 202 ? -13.561 -4.623 15.817 1.00 94.81 202 SER A O 1
ATOM 1526 N N . ASP A 1 203 ? -13.797 -6.282 17.306 1.00 92.31 203 ASP A N 1
ATOM 1527 C CA . ASP A 1 203 ? -13.604 -5.448 18.495 1.00 92.31 203 ASP A CA 1
ATOM 1528 C C . ASP A 1 203 ? -12.144 -5.018 18.723 1.00 92.31 203 ASP A C 1
ATOM 1530 O O . ASP A 1 203 ? -11.890 -4.183 19.597 1.00 92.31 203 ASP A O 1
ATOM 1534 N N . ALA A 1 204 ? -11.196 -5.561 17.953 1.00 91.06 204 ALA A N 1
ATOM 1535 C CA . ALA A 1 204 ? -9.784 -5.193 18.040 1.00 91.06 204 ALA A CA 1
ATOM 1536 C C . ALA A 1 204 ? -9.532 -3.741 17.610 1.00 91.06 204 ALA A C 1
ATOM 1538 O O . ALA A 1 204 ? -8.638 -3.099 18.135 1.00 91.06 204 ALA A O 1
ATOM 1539 N N . MET A 1 205 ? -10.358 -3.185 16.716 1.00 90.69 205 MET A N 1
ATOM 1540 C CA . MET A 1 205 ? -10.247 -1.782 16.305 1.00 90.69 205 MET A CA 1
ATOM 1541 C C . MET A 1 205 ? -10.783 -0.865 17.411 1.00 90.69 205 MET A C 1
ATOM 1543 O O . MET A 1 205 ? -11.971 -0.520 17.461 1.00 90.69 205 MET A O 1
ATOM 1547 N N . ASN A 1 206 ? -9.928 -0.559 18.384 1.00 87.00 206 ASN A N 1
ATOM 1548 C CA . ASN A 1 206 ? -10.230 0.230 19.576 1.00 87.00 206 ASN A CA 1
ATOM 1549 C C . ASN A 1 206 ? -9.578 1.627 19.576 1.00 87.00 206 ASN A C 1
ATOM 1551 O O . ASN A 1 206 ? -9.994 2.441 20.404 1.00 87.00 206 ASN A O 1
ATOM 1555 N N . GLN A 1 207 ? -8.690 1.922 18.623 1.00 90.06 207 GLN A N 1
ATOM 1556 C CA . GLN A 1 207 ? -7.926 3.164 18.482 1.00 90.06 207 GLN A CA 1
ATOM 1557 C C . GLN A 1 207 ? -8.809 4.412 18.540 1.00 90.06 207 GLN A C 1
ATOM 1559 O O . GLN A 1 207 ? -9.930 4.397 18.018 1.00 90.06 207 GLN A O 1
ATOM 1564 N N . ASN A 1 208 ? -8.366 5.496 19.171 1.00 88.19 208 ASN A N 1
ATOM 1565 C CA . ASN A 1 208 ? -9.179 6.707 19.356 1.00 88.19 208 ASN A CA 1
ATOM 1566 C C . ASN A 1 208 ? -8.782 7.909 18.495 1.00 88.19 208 ASN A C 1
ATOM 1568 O O . ASN A 1 208 ? -9.389 8.966 18.658 1.00 88.19 208 ASN A O 1
ATOM 1572 N N . GLY A 1 209 ? -7.901 7.716 17.514 1.00 92.06 209 GLY A N 1
ATOM 1573 C CA . GLY A 1 209 ? -7.538 8.755 16.547 1.00 92.06 209 GLY A CA 1
ATOM 1574 C C . GLY A 1 209 ? -6.112 9.269 16.686 1.00 92.06 209 GLY A C 1
ATOM 1575 O O . GLY A 1 209 ? -5.632 9.954 15.798 1.00 92.06 209 GLY A O 1
ATOM 1576 N N . ASP A 1 210 ? -5.427 8.907 17.759 1.00 92.75 210 ASP A N 1
ATOM 1577 C CA . ASP A 1 210 ? -4.070 9.333 18.094 1.00 92.75 210 ASP A CA 1
ATOM 1578 C C . ASP A 1 210 ? -3.146 8.147 18.412 1.00 92.75 210 ASP A C 1
ATOM 1580 O O . ASP A 1 210 ? -2.014 8.332 18.852 1.00 92.75 210 ASP A O 1
ATOM 1584 N N . ASP A 1 211 ? -3.598 6.922 18.140 1.00 94.44 211 ASP A N 1
ATOM 1585 C CA . ASP A 1 211 ? -2.800 5.707 18.2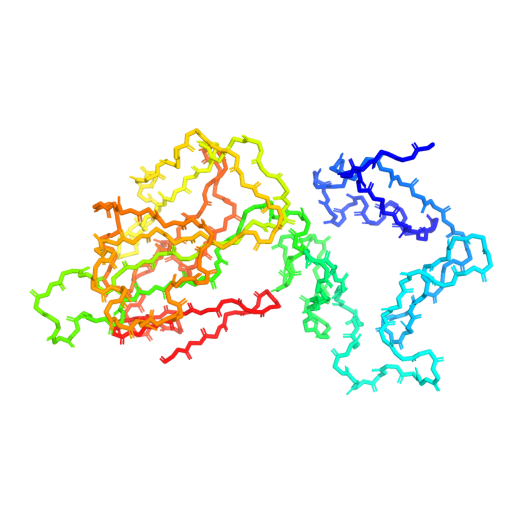92 1.00 94.44 211 ASP A CA 1
ATOM 1586 C C . ASP A 1 211 ? -2.152 5.305 16.967 1.00 94.44 211 ASP A C 1
ATOM 1588 O O . ASP A 1 211 ? -2.779 5.382 15.898 1.00 94.44 211 ASP A O 1
ATOM 1592 N N . ALA A 1 212 ? -0.903 4.847 17.037 1.00 96.44 212 ALA A N 1
ATOM 1593 C CA . ALA A 1 212 ? -0.224 4.301 15.873 1.00 96.44 212 ALA A CA 1
ATOM 1594 C C . ALA A 1 212 ? -0.779 2.909 15.533 1.00 96.44 212 ALA A C 1
ATOM 1596 O O . ALA A 1 212 ? -1.177 2.145 16.414 1.00 96.44 212 ALA A O 1
ATOM 1597 N N . ILE A 1 213 ? -0.796 2.583 14.242 1.00 97.56 213 ILE A N 1
ATOM 1598 C CA . ILE A 1 213 ? -1.295 1.304 13.725 1.00 97.56 213 ILE A CA 1
ATOM 1599 C C . ILE A 1 213 ? -0.136 0.540 13.103 1.00 97.56 213 ILE A C 1
ATOM 1601 O O . ILE A 1 213 ? 0.545 1.066 12.225 1.00 97.56 213 ILE A O 1
ATOM 1605 N N . GLU A 1 214 ? 0.061 -0.700 13.532 1.00 97.62 214 GLU A N 1
ATOM 1606 C CA . GLU A 1 214 ? 1.132 -1.581 13.075 1.00 97.62 214 GLU A CA 1
ATOM 1607 C C . GLU A 1 214 ? 0.555 -2.754 12.275 1.00 97.62 214 GLU A C 1
ATOM 1609 O O . GLU A 1 214 ? -0.392 -3.410 12.715 1.00 97.62 214 GLU A O 1
ATOM 1614 N N . LEU A 1 215 ? 1.136 -3.028 11.107 1.00 98.06 215 LEU A N 1
ATOM 1615 C CA . LEU A 1 215 ? 0.889 -4.215 10.292 1.00 98.06 215 LEU A CA 1
ATOM 1616 C C . LEU A 1 215 ? 2.054 -5.189 10.460 1.00 98.06 215 LEU A C 1
ATOM 1618 O O . LEU A 1 215 ? 3.218 -4.801 10.355 1.00 98.06 215 LEU A O 1
ATOM 1622 N N . PHE A 1 216 ? 1.724 -6.455 10.685 1.00 98.00 216 PHE A N 1
ATOM 1623 C CA . PHE A 1 216 ? 2.679 -7.525 10.942 1.00 98.00 216 PHE A CA 1
ATOM 1624 C C . PHE A 1 216 ? 2.622 -8.597 9.857 1.00 98.00 216 PHE A C 1
ATOM 1626 O O . PHE A 1 216 ? 1.526 -8.941 9.412 1.00 98.00 216 PHE A O 1
ATOM 1633 N N . ASP A 1 217 ? 3.777 -9.176 9.530 1.00 96.50 217 ASP A N 1
ATOM 1634 C CA . ASP A 1 217 ? 3.922 -10.470 8.850 1.00 96.50 217 ASP A CA 1
ATOM 1635 C C . ASP A 1 217 ? 4.547 -11.466 9.838 1.00 96.50 217 ASP A C 1
ATOM 1637 O O . ASP A 1 217 ? 5.670 -11.288 10.322 1.00 96.50 217 ASP A O 1
ATOM 1641 N N . GLY A 1 218 ? 3.774 -12.474 10.241 1.00 96.12 218 GLY A N 1
ATOM 1642 C CA . GLY A 1 218 ? 4.134 -13.348 11.348 1.00 96.12 218 GLY A CA 1
ATOM 1643 C C . GLY A 1 218 ? 4.262 -12.566 12.657 1.00 96.12 218 GLY A C 1
ATOM 1644 O O . GLY A 1 218 ? 3.263 -12.282 13.309 1.00 96.12 218 GLY A O 1
ATOM 1645 N N . MET A 1 219 ? 5.497 -12.260 13.064 1.00 95.06 219 MET A N 1
ATOM 1646 C CA . MET A 1 219 ? 5.807 -11.489 14.279 1.00 95.06 219 MET A CA 1
ATOM 1647 C C . MET A 1 219 ? 6.549 -10.178 13.989 1.00 95.06 219 MET A C 1
ATOM 1649 O O . MET A 1 219 ? 6.795 -9.414 14.923 1.00 95.06 219 MET A O 1
ATOM 1653 N N . ASP A 1 220 ? 6.919 -9.932 12.734 1.00 94.12 220 ASP A N 1
ATOM 1654 C CA . ASP A 1 220 ? 7.713 -8.774 12.344 1.00 94.12 220 ASP A CA 1
ATOM 1655 C C . ASP A 1 220 ? 6.783 -7.631 11.932 1.00 94.12 220 ASP A C 1
ATOM 1657 O O . ASP A 1 220 ? 5.846 -7.837 11.160 1.00 94.12 220 ASP A O 1
ATOM 1661 N N . VAL A 1 221 ? 7.031 -6.424 12.447 1.00 95.25 221 VAL A N 1
ATOM 1662 C CA . VAL A 1 221 ? 6.329 -5.211 12.002 1.00 95.25 221 VAL A CA 1
ATOM 1663 C C . VAL A 1 221 ? 6.843 -4.857 10.611 1.00 95.25 221 VAL A C 1
ATOM 1665 O O . VAL A 1 221 ? 8.025 -4.552 10.446 1.00 95.25 221 VAL A O 1
ATOM 1668 N N . ILE A 1 222 ? 5.955 -4.892 9.619 1.00 93.94 222 ILE A N 1
ATOM 1669 C CA . ILE A 1 222 ? 6.278 -4.574 8.222 1.00 93.94 222 ILE A CA 1
ATOM 1670 C C . ILE A 1 222 ? 5.842 -3.163 7.824 1.00 93.94 222 ILE A C 1
ATOM 1672 O O . ILE A 1 222 ? 6.363 -2.610 6.859 1.00 93.94 222 ILE A O 1
ATOM 1676 N N . GLU A 1 223 ? 4.913 -2.558 8.568 1.00 95.19 223 GLU A N 1
ATOM 1677 C CA . GLU A 1 223 ? 4.473 -1.186 8.334 1.00 95.19 223 GLU A CA 1
ATOM 1678 C C . GLU A 1 223 ? 3.892 -0.554 9.604 1.00 95.19 223 GLU A C 1
ATOM 1680 O O . GLU A 1 223 ? 3.183 -1.213 10.363 1.00 95.19 223 GLU A O 1
ATOM 1685 N N . THR A 1 224 ? 4.133 0.745 9.798 1.00 95.69 224 THR A N 1
ATOM 1686 C CA . THR A 1 224 ? 3.514 1.538 10.866 1.00 95.69 224 THR A CA 1
ATOM 1687 C C . THR A 1 224 ? 2.930 2.828 10.297 1.00 95.69 224 THR A C 1
ATOM 1689 O O . THR A 1 224 ? 3.614 3.579 9.598 1.00 95.69 224 THR A O 1
ATOM 1692 N N . TYR A 1 225 ? 1.671 3.118 10.623 1.00 96.62 225 TYR A N 1
ATOM 1693 C CA . TYR A 1 225 ? 1.110 4.461 10.514 1.00 96.62 225 TYR A CA 1
ATOM 1694 C C . TYR A 1 225 ? 1.234 5.175 11.862 1.00 96.62 225 TYR A C 1
ATOM 1696 O O . TYR A 1 225 ? 0.706 4.691 12.860 1.00 96.62 225 TYR A O 1
ATOM 1704 N N . GLY A 1 226 ? 1.909 6.325 11.883 1.00 95.62 226 GLY A N 1
ATOM 1705 C CA . GLY A 1 226 ? 2.217 7.068 13.106 1.00 95.62 226 GLY A CA 1
ATOM 1706 C C . GLY A 1 226 ? 3.544 6.645 13.736 1.00 95.62 226 GLY A C 1
ATOM 1707 O O . GLY A 1 226 ? 4.458 6.201 13.042 1.00 95.62 226 GLY A O 1
ATOM 1708 N N . ASN A 1 227 ? 3.669 6.813 15.052 1.00 95.75 227 ASN A N 1
ATOM 1709 C CA . ASN A 1 227 ? 4.842 6.389 15.814 1.00 95.75 227 ASN A CA 1
ATOM 1710 C C . ASN A 1 227 ? 4.395 5.641 17.074 1.00 95.75 227 ASN A C 1
ATOM 1712 O O . ASN A 1 227 ? 3.733 6.224 17.925 1.00 95.75 227 ASN A O 1
ATOM 1716 N N . ALA A 1 228 ? 4.785 4.371 17.200 1.00 95.50 228 ALA A N 1
ATOM 1717 C CA . ALA A 1 228 ? 4.371 3.511 18.308 1.00 95.50 228 ALA A CA 1
ATOM 1718 C C . ALA A 1 228 ? 4.806 4.026 19.696 1.00 95.50 228 ALA A C 1
ATOM 1720 O O . ALA A 1 228 ? 4.143 3.737 20.687 1.00 95.50 228 ALA A O 1
ATOM 1721 N N . ASP A 1 229 ? 5.880 4.819 19.776 1.00 95.94 229 ASP A N 1
ATOM 1722 C CA . ASP A 1 229 ? 6.434 5.358 21.027 1.00 95.94 229 ASP A CA 1
ATOM 1723 C C . ASP A 1 229 ? 5.938 6.783 21.356 1.00 95.94 229 ASP A C 1
ATOM 1725 O O . ASP A 1 229 ? 6.440 7.426 22.285 1.00 95.94 229 ASP A O 1
ATOM 1729 N N . VAL A 1 230 ? 5.007 7.333 20.567 1.00 95.75 230 VAL A N 1
ATOM 1730 C CA . VAL A 1 230 ? 4.518 8.711 20.717 1.00 95.75 230 VAL A CA 1
ATOM 1731 C C . VAL A 1 230 ? 2.994 8.735 20.713 1.00 95.75 230 VAL A C 1
ATOM 1733 O O . VAL A 1 230 ? 2.360 8.160 19.839 1.00 95.75 230 VAL A O 1
ATOM 1736 N N . ASP A 1 231 ? 2.409 9.424 21.690 1.00 94.06 231 ASP A N 1
ATOM 1737 C CA . ASP A 1 231 ? 0.990 9.782 21.670 1.00 94.06 231 ASP A CA 1
ATOM 1738 C C . ASP A 1 231 ? 0.748 10.769 20.519 1.00 94.06 231 ASP A C 1
ATOM 1740 O O . ASP A 1 231 ? 1.373 11.833 20.469 1.00 94.06 231 ASP A O 1
ATOM 1744 N N . GLY A 1 232 ? -0.122 10.396 19.580 1.00 95.00 232 GLY A N 1
ATOM 1745 C CA . GLY A 1 232 ? -0.384 11.148 18.360 1.00 95.00 232 GLY A CA 1
ATOM 1746 C C . GLY A 1 232 ? -1.202 12.415 18.551 1.00 95.00 232 GLY A C 1
ATOM 1747 O O . GLY A 1 232 ? -1.363 13.153 17.585 1.00 95.00 232 GLY A O 1
ATOM 1748 N N . SER A 1 233 ? -1.711 12.699 19.752 1.00 94.69 233 SER A N 1
ATOM 1749 C CA . SER A 1 233 ? -2.546 13.870 20.021 1.00 94.69 233 SER A CA 1
ATOM 1750 C C . SER A 1 233 ? -1.856 15.175 19.587 1.00 94.69 233 SER A C 1
ATOM 1752 O O . SER A 1 233 ? -0.908 15.654 20.218 1.00 94.69 233 SER A O 1
ATOM 1754 N N . GLY A 1 234 ? -2.370 15.802 18.523 1.00 92.38 234 GLY A N 1
ATOM 1755 C CA . GLY A 1 234 ? -1.812 17.028 17.939 1.00 92.38 234 GLY A CA 1
ATOM 1756 C C . GLY A 1 234 ? -0.572 16.845 17.050 1.00 92.38 234 GLY A C 1
ATOM 1757 O O . GLY A 1 234 ? -0.021 17.847 16.582 1.00 92.38 234 GLY A O 1
ATOM 1758 N N . GLU A 1 235 ? -0.146 15.609 16.796 1.00 95.62 235 GLU A N 1
ATOM 1759 C CA . GLU A 1 235 ? 0.882 15.279 15.810 1.00 95.62 235 GLU A CA 1
ATOM 1760 C C . GLU A 1 235 ? 0.319 15.310 14.380 1.00 95.62 235 GLU A C 1
ATOM 1762 O O . GLU A 1 235 ? -0.889 15.317 14.150 1.00 95.62 235 GLU A O 1
ATOM 1767 N N . LEU A 1 236 ? 1.204 15.317 13.376 1.00 93.88 236 LEU A N 1
ATOM 1768 C CA . LEU A 1 236 ? 0.798 15.355 11.959 1.00 93.88 236 LEU A CA 1
ATOM 1769 C C . LEU A 1 236 ? -0.041 14.150 11.519 1.00 93.88 236 LEU A C 1
ATOM 1771 O O . LEU A 1 236 ? -0.707 14.224 10.491 1.00 93.88 236 LEU A O 1
ATOM 1775 N N . TRP A 1 237 ? 0.048 13.050 12.261 1.00 94.12 237 TRP A N 1
ATOM 1776 C CA . TRP A 1 237 ? -0.639 11.803 11.974 1.00 94.12 237 TRP A CA 1
ATOM 1777 C C . TRP A 1 237 ? -1.887 11.600 12.844 1.00 94.12 237 TRP A C 1
ATOM 1779 O O . TRP A 1 237 ? -2.481 10.534 12.738 1.00 94.12 237 TRP A O 1
ATOM 1789 N N . ASP A 1 238 ? -2.312 12.590 13.641 1.00 94.62 238 ASP A N 1
ATOM 1790 C CA . ASP A 1 238 ? -3.601 12.586 14.355 1.00 94.62 238 ASP A CA 1
ATOM 1791 C C . ASP A 1 238 ? -4.772 12.513 13.355 1.00 94.62 238 ASP A C 1
ATOM 1793 O O . ASP A 1 238 ? -4.878 13.314 12.424 1.00 94.62 238 ASP A O 1
ATOM 1797 N N . TYR A 1 239 ? -5.657 11.541 13.546 1.00 93.75 239 TYR A N 1
ATOM 1798 C CA . TYR A 1 239 ? -6.854 11.274 12.748 1.00 93.75 239 TYR A CA 1
ATOM 1799 C C . TYR A 1 239 ? -8.130 11.274 13.606 1.00 93.75 239 TYR A C 1
ATOM 1801 O O . TYR A 1 239 ? -9.157 10.721 13.202 1.00 93.75 239 TYR A O 1
ATOM 1809 N N . THR A 1 240 ? -8.111 11.905 14.784 1.00 92.50 240 THR A N 1
ATOM 1810 C CA . THR A 1 240 ? -9.276 12.018 15.673 1.00 92.50 240 THR A CA 1
ATOM 1811 C C . THR A 1 240 ? -10.442 12.726 14.988 1.00 92.50 240 THR A C 1
ATOM 1813 O O . THR A 1 240 ? -10.352 13.885 14.588 1.00 92.50 240 THR A O 1
ATOM 1816 N N . GLY A 1 241 ? -11.581 12.036 14.863 1.00 91.00 241 GLY A N 1
ATOM 1817 C CA . GLY A 1 241 ? -12.739 12.569 14.137 1.00 91.00 241 GLY A CA 1
ATOM 1818 C C . GLY A 1 241 ? -12.523 12.663 12.622 1.00 91.00 241 GLY A C 1
ATOM 1819 O O . GLY A 1 241 ? -13.341 13.273 11.936 1.00 91.00 241 GLY A O 1
ATOM 1820 N N . SER A 1 242 ? -11.446 12.069 12.102 1.00 92.75 242 SER A N 1
ATOM 1821 C CA . SER A 1 242 ? -11.029 12.165 10.707 1.00 92.75 242 SER A CA 1
ATOM 1822 C C . SER A 1 242 ? -10.436 10.841 10.197 1.00 92.75 242 SER A C 1
ATOM 1824 O O . SER A 1 242 ? -10.734 9.754 10.708 1.00 92.75 242 SER A O 1
ATOM 1826 N N . TRP A 1 243 ? -9.673 10.926 9.113 1.00 94.81 243 TRP A N 1
ATOM 1827 C CA . TRP A 1 243 ? -9.081 9.824 8.384 1.00 94.81 243 TRP A CA 1
ATOM 1828 C C . TRP A 1 243 ? -7.678 10.173 7.889 1.00 94.81 243 TRP A C 1
ATOM 1830 O O . TRP A 1 243 ? -7.351 11.333 7.632 1.00 94.81 243 TRP A O 1
ATOM 1840 N N . ALA A 1 244 ? -6.888 9.129 7.675 1.00 97.19 244 ALA A N 1
ATOM 1841 C CA . ALA A 1 244 ? -5.672 9.160 6.882 1.00 97.19 244 ALA A CA 1
ATOM 1842 C C . ALA A 1 244 ? -5.790 8.160 5.729 1.00 97.19 244 ALA A C 1
ATOM 1844 O O . ALA A 1 244 ? -6.395 7.099 5.884 1.00 97.19 244 ALA A O 1
ATOM 1845 N N . TYR A 1 245 ? -5.235 8.490 4.567 1.00 96.75 245 TYR A N 1
ATOM 1846 C CA . TYR A 1 245 ? -5.249 7.641 3.378 1.00 96.75 245 TYR A CA 1
ATOM 1847 C C . TYR A 1 245 ? -3.910 7.713 2.649 1.00 96.75 245 TYR A C 1
ATOM 1849 O O . TYR A 1 245 ? -3.397 8.806 2.392 1.00 96.75 245 TYR A O 1
ATOM 1857 N N . LYS A 1 246 ? -3.348 6.556 2.303 1.00 93.69 246 LYS A N 1
ATOM 1858 C CA . LYS A 1 246 ? -2.075 6.432 1.595 1.00 93.69 246 LYS A CA 1
ATOM 1859 C C . LYS A 1 246 ? -2.309 6.365 0.087 1.00 93.69 246 LYS A C 1
ATOM 1861 O O . LYS A 1 246 ? -3.012 5.489 -0.394 1.00 93.69 246 LYS A O 1
ATOM 1866 N N . ALA A 1 247 ? -1.678 7.246 -0.681 1.00 86.31 247 ALA A N 1
ATOM 1867 C CA . ALA A 1 247 ? -1.689 7.213 -2.143 1.00 86.31 247 ALA A CA 1
ATOM 1868 C C . ALA A 1 247 ? -0.268 7.418 -2.685 1.00 86.31 247 ALA A C 1
ATOM 1870 O O . ALA A 1 247 ? 0.416 8.364 -2.292 1.00 86.31 247 ALA A O 1
ATOM 1871 N N . GLY A 1 248 ? 0.192 6.522 -3.567 1.00 79.25 248 GLY A N 1
ATOM 1872 C CA . GLY A 1 248 ? 1.554 6.576 -4.121 1.00 79.25 248 GLY A CA 1
ATOM 1873 C C . GLY A 1 248 ? 2.645 6.539 -3.042 1.00 79.25 248 GLY A C 1
ATOM 1874 O O . GLY A 1 248 ? 3.610 7.294 -3.114 1.00 79.25 248 GLY A O 1
ATOM 1875 N N . GLY A 1 249 ? 2.434 5.746 -1.984 1.00 82.31 249 GLY A N 1
ATOM 1876 C CA . GLY A 1 249 ? 3.324 5.654 -0.817 1.00 82.31 249 GLY A CA 1
ATOM 1877 C C . GLY A 1 249 ? 3.156 6.770 0.223 1.00 82.31 249 GLY A C 1
ATOM 1878 O O . GLY A 1 249 ? 3.587 6.608 1.360 1.00 82.31 249 GLY A O 1
ATOM 1879 N N . VAL A 1 250 ? 2.463 7.863 -0.109 1.00 85.81 250 VAL A N 1
ATOM 1880 C CA . VAL A 1 250 ? 2.379 9.054 0.747 1.00 85.81 250 VAL A CA 1
ATOM 1881 C C . VAL A 1 250 ? 1.033 9.150 1.457 1.00 85.81 250 VAL A C 1
ATOM 1883 O O . VAL A 1 250 ? -0.021 9.027 0.834 1.00 85.81 250 VAL A O 1
ATOM 1886 N N . TRP A 1 251 ? 1.065 9.438 2.757 1.00 92.75 251 TRP A N 1
ATOM 1887 C CA . TRP A 1 251 ? -0.133 9.695 3.551 1.00 92.75 251 TRP A CA 1
ATOM 1888 C C . TRP A 1 251 ? -0.723 11.083 3.284 1.00 92.75 251 TRP A C 1
ATOM 1890 O O . TRP A 1 251 ? -0.023 12.094 3.197 1.00 92.75 251 TRP A O 1
ATOM 1900 N N . THR A 1 252 ? -2.043 11.111 3.169 1.00 92.94 252 THR A N 1
ATOM 1901 C CA . THR A 1 252 ? -2.886 12.303 3.081 1.00 92.94 252 THR A CA 1
ATOM 1902 C C . THR A 1 252 ? -3.930 12.248 4.187 1.00 92.94 252 THR A C 1
ATOM 1904 O O . THR A 1 252 ? -4.340 11.160 4.587 1.00 92.94 252 THR A O 1
ATOM 1907 N N . TYR A 1 253 ? -4.339 13.410 4.687 1.00 92.38 253 TYR A N 1
ATOM 1908 C CA . TYR A 1 253 ? -5.150 13.534 5.900 1.00 92.38 253 TYR A CA 1
ATOM 1909 C C . TYR A 1 253 ? -6.397 14.378 5.624 1.00 92.38 253 TYR A C 1
ATOM 1911 O O . TYR A 1 253 ? -6.347 15.294 4.791 1.00 92.38 253 TYR A O 1
ATOM 1919 N N . GLY A 1 254 ? -7.497 14.044 6.302 1.00 87.19 254 GLY A N 1
ATOM 1920 C CA . GLY A 1 254 ? -8.809 14.689 6.176 1.00 87.19 254 GLY A CA 1
ATOM 1921 C C . GLY A 1 254 ? -9.122 15.750 7.216 1.00 87.19 254 GLY A C 1
ATOM 1922 O O . GLY A 1 254 ? -8.588 15.660 8.343 1.00 87.19 254 GLY A O 1
#

pLDDT: mean 91.32, std 6.64, range [56.84, 98.69]

Sequence (254 aa):
SVSTGEDILLLRDVDAAGLATYFGDCYAEFEHLAESDGVNFNGDDPFELYNGNIVIETYGDVEVSGGGLEWEYTGSWAYKLAGVWEYGKVDCAIDAATLQEADCVYPFCTPLQLQGILAILWDGSGTNGGKAVHLRANRDIDDLSIYSLGVANNGGGTDGIEYTFPVMAVAAGDHILLARETATLAGYFGSCFDQYDLVIESDAMNQNGDDAIELFDGMDVIETYGNADVDGSGELWDYTGSWAYKAGGVWTYG